Protein AF-A0A2A6CWA5-F1 (afdb_monomer_lite)

Radius of gyration: 18.12 Å; chains: 1; bounding box: 46×35×60 Å

Structure (mmCIF, N/CA/C/O backbone):
data_AF-A0A2A6CWA5-F1
#
_entry.id   AF-A0A2A6CWA5-F1
#
loop_
_atom_site.group_PDB
_atom_site.id
_atom_site.type_symbol
_atom_site.label_atom_id
_atom_site.label_alt_id
_atom_site.label_comp_id
_atom_site.label_asym_id
_atom_site.label_entity_id
_atom_site.label_seq_id
_atom_site.pdbx_PDB_ins_code
_atom_site.Cartn_x
_atom_site.Cartn_y
_atom_site.Cartn_z
_atom_site.occupancy
_atom_site.B_iso_or_equiv
_atom_site.auth_seq_id
_atom_site.auth_comp_id
_atom_site.auth_asym_id
_atom_site.auth_atom_id
_atom_site.pdbx_PDB_model_num
ATOM 1 N N . MET A 1 1 ? -16.041 -3.572 37.837 1.00 52.16 1 MET A N 1
ATOM 2 C CA . MET A 1 1 ? -14.984 -4.214 37.028 1.00 52.16 1 MET A CA 1
ATOM 3 C C . MET A 1 1 ? -14.854 -3.420 35.741 1.00 52.16 1 MET A C 1
ATOM 5 O O . MET A 1 1 ? -15.851 -3.276 35.046 1.00 52.16 1 MET A O 1
ATOM 9 N N . THR A 1 2 ? -13.690 -2.835 35.468 1.00 69.12 2 THR A N 1
ATOM 10 C CA . THR A 1 2 ? -13.484 -1.974 34.292 1.00 69.12 2 THR A CA 1
ATOM 11 C C . THR A 1 2 ? -12.783 -2.790 33.214 1.00 69.12 2 THR A C 1
ATOM 13 O O . THR A 1 2 ? -11.677 -3.273 33.439 1.00 69.12 2 THR A O 1
ATOM 16 N N . ILE A 1 3 ? -13.431 -2.991 32.066 1.00 72.69 3 ILE A N 1
ATOM 17 C CA . ILE A 1 3 ? -12.835 -3.728 30.945 1.00 72.69 3 ILE A CA 1
ATOM 18 C C . ILE A 1 3 ? -11.937 -2.768 30.165 1.00 72.69 3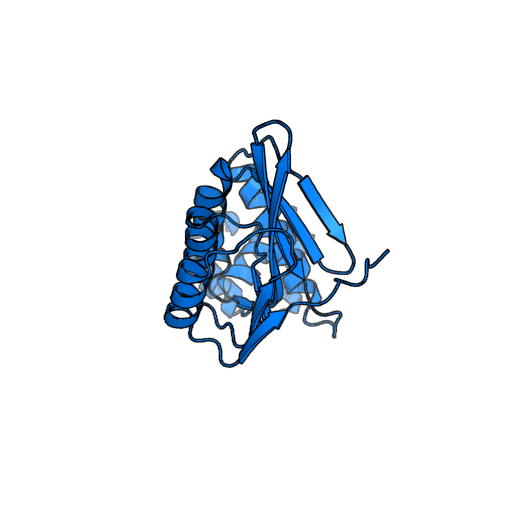 ILE A C 1
ATOM 20 O O . ILE A 1 3 ? -12.406 -1.754 29.648 1.00 72.69 3 ILE A O 1
ATOM 24 N N . ASN A 1 4 ? -10.646 -3.088 30.061 1.00 80.19 4 ASN A N 1
ATOM 25 C CA . ASN A 1 4 ? -9.731 -2.368 29.184 1.00 80.19 4 ASN A CA 1
ATOM 26 C C . ASN A 1 4 ? -9.829 -2.944 27.765 1.00 80.19 4 ASN A C 1
ATOM 28 O O . ASN A 1 4 ? -9.258 -3.990 27.466 1.00 80.19 4 ASN A O 1
ATOM 32 N N . ILE A 1 5 ? -10.552 -2.254 26.883 1.00 78.00 5 ILE A N 1
ATOM 33 C CA . ILE A 1 5 ? -10.759 -2.696 25.495 1.00 78.00 5 ILE A CA 1
ATOM 34 C C . ILE A 1 5 ? -9.418 -2.827 24.747 1.00 78.00 5 ILE A C 1
ATOM 36 O O . ILE A 1 5 ? -9.260 -3.724 23.926 1.00 78.00 5 ILE A O 1
ATOM 40 N N . ASN A 1 6 ? -8.414 -2.005 25.078 1.00 71.19 6 ASN A N 1
ATOM 41 C CA . ASN A 1 6 ? -7.114 -2.016 24.395 1.00 71.19 6 ASN A CA 1
ATOM 42 C C . ASN A 1 6 ? -6.295 -3.291 24.631 1.00 71.19 6 ASN A C 1
ATOM 44 O O . ASN A 1 6 ? -5.370 -3.558 23.871 1.00 71.19 6 ASN A O 1
ATOM 48 N N . SER A 1 7 ? -6.585 -4.047 25.693 1.00 80.56 7 SER A N 1
ATOM 49 C CA . SER A 1 7 ? -5.880 -5.296 26.003 1.00 80.56 7 SER A CA 1
ATOM 50 C C . SER A 1 7 ? -6.595 -6.535 25.464 1.00 80.56 7 SER A C 1
ATOM 52 O O . SER A 1 7 ? -6.169 -7.652 25.753 1.00 80.56 7 SER A O 1
ATOM 54 N N . LEU A 1 8 ? -7.703 -6.368 24.735 1.00 81.75 8 LEU A N 1
ATOM 55 C CA . LEU A 1 8 ? -8.433 -7.498 24.177 1.00 81.75 8 LEU A CA 1
ATOM 56 C C . LEU A 1 8 ? -7.686 -8.104 22.976 1.00 81.75 8 LEU A C 1
ATOM 58 O O . LEU A 1 8 ? -7.079 -7.371 22.193 1.00 81.75 8 LEU A O 1
ATOM 62 N N . PRO A 1 9 ? -7.762 -9.433 22.781 1.00 81.88 9 PRO A N 1
ATOM 63 C CA . PRO A 1 9 ? -7.243 -10.078 21.580 1.00 81.88 9 PRO A CA 1
ATOM 64 C C . PRO A 1 9 ? -7.881 -9.521 20.299 1.00 81.88 9 PRO A C 1
ATOM 66 O O . PRO A 1 9 ? -9.059 -9.159 20.288 1.00 81.88 9 PRO A O 1
ATOM 69 N N . LEU A 1 10 ? -7.134 -9.543 19.190 1.00 73.00 10 LEU A N 1
ATOM 70 C CA . LEU A 1 10 ? -7.605 -9.088 17.871 1.00 73.00 10 LEU A CA 1
ATOM 71 C C . LEU A 1 10 ? -8.921 -9.747 17.434 1.00 73.00 10 LEU A C 1
ATOM 73 O O . LEU A 1 10 ? -9.765 -9.083 16.841 1.00 73.00 10 LEU A O 1
ATOM 77 N N . SER A 1 11 ? -9.131 -11.026 17.755 1.00 76.88 11 SER A N 1
ATOM 78 C CA . SER A 1 11 ? -10.377 -11.743 17.454 1.00 76.88 11 SER A CA 1
ATOM 79 C C . SER A 1 11 ? -11.583 -11.176 18.211 1.00 76.88 11 SER A C 1
ATOM 81 O O . SER A 1 11 ? -12.650 -10.996 17.626 1.00 76.88 11 SER A O 1
ATOM 83 N N . ALA A 1 12 ? -11.411 -10.834 19.491 1.00 81.62 12 ALA A N 1
ATOM 84 C CA . ALA A 1 12 ? -12.447 -10.206 20.305 1.00 81.62 12 ALA A CA 1
ATOM 85 C C . ALA A 1 12 ? -12.733 -8.773 19.837 1.00 81.62 12 ALA A C 1
ATOM 87 O O . ALA A 1 12 ? -13.893 -8.379 19.739 1.00 81.62 12 ALA A O 1
ATOM 88 N N . LEU A 1 13 ? -11.690 -8.017 19.479 1.00 79.56 13 LEU A N 1
ATOM 89 C CA . LEU A 1 13 ? -11.836 -6.696 18.867 1.00 79.56 13 LEU A CA 1
ATOM 90 C C . LEU A 1 13 ? -12.600 -6.780 17.543 1.00 79.56 13 LEU A C 1
ATOM 92 O O . LEU A 1 13 ? -13.544 -6.023 17.344 1.00 79.56 13 LEU A O 1
ATOM 96 N N . GLY A 1 14 ? -12.258 -7.736 16.677 1.00 73.69 14 GLY A N 1
ATOM 97 C CA . GLY A 1 14 ? -12.968 -7.976 15.422 1.00 73.69 14 GLY A CA 1
ATOM 98 C C . GLY A 1 14 ? -14.446 -8.279 15.631 1.00 73.69 14 GLY A C 1
ATOM 99 O O . GLY A 1 14 ? -15.289 -7.702 14.946 1.00 73.69 14 GLY A O 1
ATOM 100 N N . PHE A 1 15 ? -14.769 -9.110 16.626 1.00 80.31 15 PHE A N 1
ATOM 101 C CA . PHE A 1 15 ? -16.151 -9.394 17.005 1.00 80.31 15 PHE A CA 1
ATOM 102 C C . PHE A 1 15 ? -16.874 -8.123 17.473 1.00 80.31 15 PHE A C 1
ATOM 104 O O . PHE A 1 15 ? -17.890 -7.752 16.894 1.00 80.31 15 PHE A O 1
ATOM 111 N N . ILE A 1 16 ? -16.319 -7.395 18.448 1.00 81.00 16 ILE A N 1
ATOM 112 C CA . ILE A 1 16 ? -16.916 -6.155 18.976 1.00 81.00 16 ILE A CA 1
ATOM 113 C C . ILE A 1 16 ? -17.150 -5.147 17.847 1.00 81.00 16 ILE A C 1
ATOM 115 O O . ILE A 1 16 ? -18.251 -4.615 17.701 1.00 81.00 16 ILE A O 1
ATOM 119 N N . HIS A 1 17 ? -16.141 -4.915 17.008 1.00 75.75 17 HIS A N 1
ATOM 120 C CA . HIS A 1 17 ? -16.233 -3.983 15.889 1.00 75.75 17 HIS A CA 1
ATOM 121 C C . HIS A 1 17 ? -17.247 -4.423 14.827 1.00 75.75 17 HIS A C 1
ATOM 123 O O . HIS A 1 17 ? -17.891 -3.560 14.234 1.00 75.75 17 HIS A O 1
ATOM 129 N N . GLY A 1 18 ? -17.424 -5.730 14.613 1.00 72.50 18 GLY A N 1
ATOM 130 C CA . GLY A 1 18 ? -18.433 -6.283 13.707 1.00 72.50 18 GLY A CA 1
ATOM 131 C C . GLY A 1 18 ? -19.875 -6.004 14.142 1.00 72.50 18 GLY A C 1
ATOM 132 O O . GLY A 1 18 ? -20.741 -5.843 13.286 1.00 72.50 18 GLY A O 1
ATOM 133 N N . PHE A 1 19 ? -20.122 -5.879 15.450 1.00 78.94 19 PHE A N 1
ATOM 134 C CA . PHE A 1 19 ? -21.443 -5.573 16.019 1.00 78.94 19 PHE A CA 1
ATOM 135 C C . PHE A 1 19 ? -21.620 -4.103 16.428 1.00 78.94 19 PHE A C 1
ATOM 137 O O . PHE A 1 19 ? -22.705 -3.708 16.851 1.00 78.94 19 PHE A O 1
ATOM 144 N N . THR A 1 20 ? -20.579 -3.274 16.310 1.00 77.31 20 THR A N 1
ATOM 145 C CA . THR A 1 20 ? -20.655 -1.858 16.685 1.00 77.31 20 THR A CA 1
ATOM 146 C C . THR A 1 20 ? -21.117 -1.013 15.501 1.00 77.31 20 THR A C 1
ATOM 148 O O . THR A 1 20 ? -20.494 -1.005 14.438 1.00 77.31 20 THR A O 1
ATOM 151 N N . GLU A 1 21 ? -22.182 -0.235 15.693 1.00 79.00 21 GLU A N 1
ATOM 152 C CA . GLU A 1 21 ? -22.664 0.703 14.678 1.00 79.00 21 GLU A CA 1
ATOM 153 C C . GLU A 1 21 ? -21.595 1.732 14.273 1.00 79.00 21 GLU A C 1
ATOM 155 O O . GLU A 1 21 ? -20.775 2.180 15.081 1.00 79.00 21 GLU A O 1
ATOM 160 N N . LYS A 1 22 ? -21.640 2.183 13.012 1.00 73.19 22 LYS A N 1
ATOM 161 C CA . LYS A 1 22 ? -20.690 3.177 12.477 1.00 73.19 22 LYS A CA 1
ATOM 162 C C . LYS A 1 22 ? -20.645 4.465 13.312 1.00 73.19 22 LYS A C 1
ATOM 164 O O . LYS A 1 22 ? -19.567 5.026 13.484 1.00 73.19 22 LYS A O 1
ATOM 169 N N . SER A 1 23 ? -21.785 4.910 13.837 1.00 79.50 23 SER A N 1
ATOM 170 C CA . SER A 1 23 ? -21.925 6.075 14.724 1.00 79.50 23 SER A CA 1
ATOM 171 C C . SER A 1 23 ? -21.125 5.912 16.025 1.00 79.50 23 SER A C 1
ATOM 173 O O . SER A 1 23 ? -20.353 6.793 16.400 1.00 79.50 23 SER A O 1
ATOM 175 N N . SER A 1 24 ? -21.243 4.758 16.679 1.00 80.88 24 SER A N 1
ATOM 176 C CA . SER A 1 24 ? -20.514 4.418 17.905 1.00 80.88 24 SER A CA 1
ATOM 177 C C . SER A 1 24 ? -19.007 4.298 17.668 1.00 80.88 24 SER A C 1
ATOM 179 O O . SER A 1 24 ? -18.209 4.744 18.492 1.00 80.88 24 SER A O 1
ATOM 181 N N . LEU A 1 25 ? -18.600 3.781 16.505 1.00 76.50 25 LEU A N 1
ATOM 182 C CA . LEU A 1 25 ? -17.191 3.735 16.109 1.00 76.50 25 LEU A CA 1
ATOM 183 C C . LEU A 1 25 ? -16.578 5.127 15.902 1.00 76.50 25 LEU A C 1
ATOM 185 O O . LEU A 1 25 ? -15.393 5.315 16.173 1.00 76.50 25 LEU A O 1
ATOM 189 N N . LEU A 1 26 ? -17.363 6.103 15.439 1.00 78.81 26 LEU A N 1
ATOM 190 C CA . LEU A 1 26 ? -16.910 7.493 15.355 1.00 78.81 26 LEU A CA 1
ATOM 191 C C . LEU A 1 26 ? -16.716 8.092 16.751 1.00 78.81 26 LEU A C 1
ATOM 193 O O . LEU A 1 26 ? -15.670 8.681 17.001 1.00 78.81 26 LEU A O 1
ATOM 197 N N . ARG A 1 27 ? -17.650 7.848 17.679 1.00 84.06 27 ARG A N 1
ATOM 198 C CA . ARG A 1 27 ? -17.532 8.303 19.075 1.00 84.06 27 ARG A CA 1
ATOM 199 C C . ARG A 1 27 ? -16.322 7.709 19.794 1.00 84.06 27 ARG A C 1
ATOM 201 O O . ARG A 1 27 ? -15.687 8.401 20.579 1.00 84.06 27 ARG A O 1
ATOM 208 N N . LEU A 1 28 ? -15.942 6.462 19.498 1.00 82.44 28 LEU A N 1
ATOM 209 C CA . LEU A 1 28 ? -14.721 5.861 20.058 1.00 82.44 28 LEU A CA 1
ATOM 210 C C . LEU A 1 28 ? -13.460 6.679 19.735 1.00 82.44 28 LEU A C 1
ATOM 212 O O . LEU A 1 28 ? -12.561 6.763 20.570 1.00 82.44 28 LEU A O 1
ATOM 216 N N . ARG A 1 29 ? -13.404 7.332 18.567 1.00 84.69 29 ARG A N 1
ATOM 217 C CA . ARG A 1 29 ? -12.268 8.187 18.184 1.00 84.69 29 ARG A CA 1
ATOM 218 C C . ARG A 1 29 ? -12.156 9.444 19.049 1.00 84.69 29 ARG A C 1
ATOM 220 O O . ARG A 1 29 ? -11.064 9.985 19.174 1.00 84.69 29 ARG A O 1
ATOM 227 N N . GLU A 1 30 ? -13.256 9.889 19.650 1.00 87.50 30 GLU A N 1
ATOM 228 C CA . GLU A 1 30 ? -13.328 11.107 20.468 1.00 87.50 30 GLU A CA 1
ATOM 229 C C . GLU A 1 30 ? -12.911 10.862 21.927 1.00 87.50 30 GLU A C 1
ATOM 231 O O . GLU A 1 30 ? -12.600 11.807 22.645 1.00 87.50 30 GLU A O 1
ATOM 236 N N . VAL A 1 31 ? -12.864 9.600 22.370 1.00 87.88 31 VAL A N 1
ATOM 237 C CA . VAL A 1 31 ? -12.566 9.246 23.768 1.00 87.88 31 VAL A CA 1
ATOM 238 C C . VAL A 1 31 ? -11.104 9.524 24.126 1.00 87.88 31 VAL A C 1
ATOM 240 O O . VAL A 1 31 ? -10.812 10.096 25.174 1.00 87.88 31 VAL A O 1
ATOM 243 N N . SER A 1 32 ? -10.162 9.076 23.293 1.00 87.88 32 SER A N 1
ATOM 244 C CA . SER A 1 32 ? -8.725 9.259 23.519 1.00 87.88 32 SER A CA 1
ATOM 245 C C . SER A 1 32 ? -7.910 8.943 22.262 1.00 87.88 32 SER A C 1
ATOM 247 O O . SER A 1 32 ? -8.386 8.274 21.346 1.00 87.88 32 SER A O 1
ATOM 249 N N . LYS A 1 33 ? -6.624 9.329 22.249 1.00 87.00 33 LYS A N 1
ATOM 250 C CA . LYS A 1 33 ? -5.690 8.965 21.164 1.00 87.00 33 LYS A CA 1
ATOM 251 C C . LYS A 1 33 ? -5.541 7.447 20.989 1.00 87.00 33 LYS A C 1
ATOM 253 O O . LYS A 1 33 ? -5.399 6.977 19.864 1.00 87.00 33 LYS A O 1
ATOM 258 N N . SER A 1 34 ? -5.555 6.674 22.079 1.00 86.25 34 SER A N 1
ATOM 259 C CA . SER A 1 34 ? -5.447 5.210 22.003 1.00 86.25 34 SER A CA 1
ATOM 260 C C . SER A 1 34 ? -6.710 4.579 21.424 1.00 86.25 34 SER A C 1
ATOM 262 O O . SER A 1 34 ? -6.601 3.703 20.571 1.00 86.25 34 SER A O 1
ATOM 264 N N . MET A 1 35 ? -7.890 5.076 21.803 1.00 86.12 35 MET A N 1
ATOM 265 C CA . MET A 1 35 ? -9.162 4.607 21.246 1.00 86.12 35 MET A CA 1
ATOM 266 C C . MET A 1 35 ? -9.343 5.019 19.788 1.00 86.12 35 MET A C 1
ATOM 268 O O . MET A 1 35 ? -9.854 4.234 18.994 1.00 86.12 35 MET A O 1
ATOM 272 N N . GLN A 1 36 ? -8.847 6.196 19.397 1.00 88.12 36 GLN A N 1
ATOM 273 C CA . GLN A 1 36 ? -8.760 6.576 17.991 1.00 88.12 36 GLN A CA 1
ATOM 274 C C . GLN A 1 36 ? -7.900 5.587 17.201 1.00 88.12 36 GLN A C 1
ATOM 276 O O . GLN A 1 36 ? -8.368 5.067 16.190 1.00 88.12 36 GLN A O 1
ATOM 281 N N . LYS A 1 37 ? -6.676 5.288 17.672 1.00 87.44 37 LYS A N 1
ATOM 282 C CA . LYS A 1 37 ? -5.805 4.290 17.031 1.00 87.44 37 LYS A CA 1
ATOM 283 C C . LYS A 1 37 ? -6.533 2.950 16.910 1.00 87.44 37 LYS A C 1
ATOM 285 O O . LYS A 1 37 ? -6.621 2.412 15.812 1.00 87.44 37 LYS A O 1
ATOM 290 N N . LEU A 1 38 ? -7.127 2.457 17.994 1.00 85.88 38 LEU A N 1
ATOM 2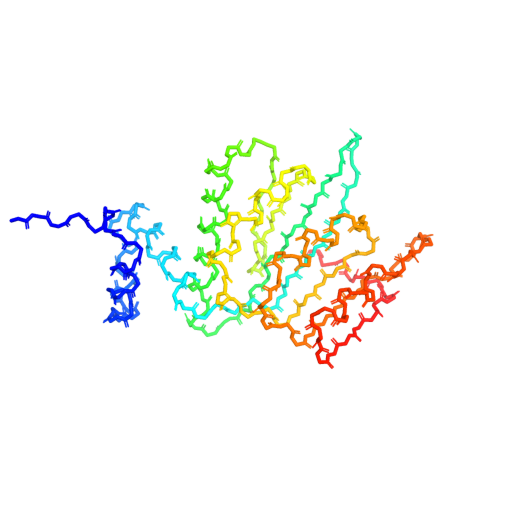91 C CA . LEU A 1 38 ? -7.886 1.206 17.996 1.00 85.88 38 LEU A CA 1
ATOM 292 C C . LEU A 1 38 ? -9.027 1.203 16.964 1.00 85.88 38 LEU A C 1
ATOM 294 O O . LEU A 1 38 ? -9.169 0.245 16.202 1.00 85.88 38 LEU A O 1
ATOM 298 N N . ALA A 1 39 ? -9.829 2.269 16.922 1.00 86.88 39 ALA A N 1
ATOM 299 C CA . ALA A 1 39 ? -10.965 2.391 16.014 1.00 86.88 39 ALA A CA 1
ATOM 300 C C . ALA A 1 39 ? -10.542 2.478 14.540 1.00 86.88 39 ALA A C 1
ATOM 302 O O . ALA A 1 39 ? -11.244 1.951 13.672 1.00 86.88 39 ALA A O 1
ATOM 303 N N . ASP A 1 40 ? -9.410 3.127 14.268 1.00 88.81 40 ASP A N 1
ATOM 304 C CA . ASP A 1 40 ? -8.830 3.281 12.936 1.00 88.81 40 ASP A CA 1
ATOM 305 C C . ASP A 1 40 ? -8.194 1.961 12.450 1.00 88.81 40 ASP A C 1
ATOM 307 O O . ASP A 1 40 ? -8.489 1.513 11.342 1.00 88.81 40 ASP A O 1
ATOM 311 N N . PHE A 1 41 ? -7.410 1.274 13.292 1.00 87.19 41 PHE A N 1
ATOM 312 C CA . PHE A 1 41 ? -6.854 -0.052 12.977 1.00 87.19 41 PHE A CA 1
ATOM 313 C C . PHE A 1 41 ? -7.951 -1.087 12.739 1.00 87.19 41 PHE A C 1
ATOM 315 O O . PHE A 1 41 ? -7.920 -1.818 11.753 1.00 87.19 41 PHE A O 1
ATOM 322 N N . SER A 1 42 ? -8.955 -1.121 13.614 1.00 85.06 42 SER A N 1
ATOM 323 C CA . SER A 1 42 ? -10.073 -2.056 13.481 1.00 85.06 42 SER A CA 1
ATOM 324 C C . SER A 1 42 ? -10.913 -1.771 12.237 1.00 85.06 42 SER A C 1
ATOM 326 O O . SER A 1 42 ? -11.447 -2.695 11.627 1.00 85.06 42 SER A O 1
ATOM 328 N N . HIS A 1 43 ? -11.017 -0.503 11.822 1.00 86.69 43 HIS A N 1
ATOM 329 C CA . HIS A 1 43 ? -11.640 -0.159 10.544 1.00 86.69 43 HIS A CA 1
ATOM 330 C C . HIS A 1 43 ? -10.878 -0.788 9.376 1.00 86.69 43 HIS A C 1
ATOM 332 O O . HIS A 1 43 ? -11.494 -1.503 8.596 1.00 86.69 43 HIS A O 1
ATOM 338 N N . GLN A 1 44 ? -9.556 -0.599 9.297 1.00 87.44 44 GLN A N 1
ATOM 339 C CA . GLN A 1 44 ? -8.744 -1.179 8.215 1.00 87.44 44 GLN A CA 1
ATOM 340 C C . GLN A 1 44 ? -8.749 -2.713 8.206 1.00 87.44 44 GLN A C 1
ATOM 342 O O . GLN A 1 44 ? -8.907 -3.322 7.152 1.00 87.44 44 GLN A O 1
ATOM 347 N N . LEU A 1 45 ? -8.642 -3.337 9.382 1.00 87.00 45 LEU A N 1
ATOM 348 C CA . LEU A 1 45 ? -8.595 -4.794 9.517 1.00 87.00 45 LEU A CA 1
ATOM 349 C C . LEU A 1 45 ? -9.915 -5.469 9.127 1.00 87.00 45 LEU A C 1
ATOM 351 O O . LEU A 1 45 ? -9.930 -6.522 8.486 1.00 87.00 45 LEU A O 1
ATOM 355 N N . PHE A 1 46 ? -11.043 -4.904 9.564 1.00 84.75 46 PHE A N 1
ATOM 356 C CA . PHE A 1 46 ? -12.315 -5.624 9.540 1.00 84.75 46 PHE A CA 1
ATOM 357 C C . PHE A 1 46 ? -13.301 -5.113 8.492 1.00 84.75 46 PHE A C 1
ATOM 359 O O . PHE A 1 46 ? -14.193 -5.881 8.116 1.00 84.75 46 PHE A O 1
ATOM 366 N N . GLN A 1 47 ? -13.138 -3.890 7.981 1.00 85.38 47 GLN A N 1
ATOM 367 C CA . GLN A 1 47 ? -14.011 -3.296 6.965 1.00 85.38 47 GLN A CA 1
ATOM 368 C C . GLN A 1 47 ? -13.341 -3.273 5.590 1.00 85.38 47 GLN A C 1
ATOM 370 O O . GLN A 1 47 ? -12.122 -3.257 5.471 1.00 85.38 47 GLN A O 1
ATOM 375 N N . ASN A 1 48 ? -14.158 -3.263 4.537 1.00 87.69 48 ASN A N 1
ATOM 376 C CA . ASN A 1 48 ? -13.650 -3.089 3.181 1.00 87.69 48 ASN A CA 1
ATOM 377 C C . ASN A 1 48 ? -13.278 -1.619 2.964 1.00 87.69 48 ASN A C 1
ATOM 379 O O . ASN A 1 48 ? -14.164 -0.763 2.940 1.00 87.69 48 ASN A O 1
ATOM 383 N N . THR A 1 49 ? -11.990 -1.353 2.775 1.00 88.94 49 THR A N 1
ATOM 384 C CA . THR A 1 49 ? -11.455 -0.025 2.443 1.00 88.94 49 THR A CA 1
ATOM 385 C C . THR A 1 49 ? -11.372 0.121 0.928 1.00 88.94 49 THR A C 1
ATOM 387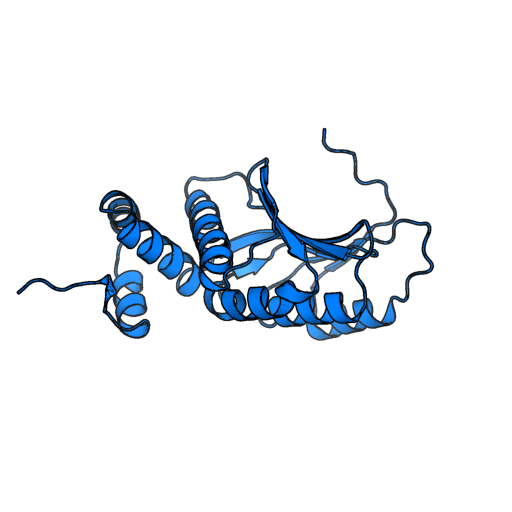 O O . THR A 1 49 ? -10.919 -0.800 0.245 1.00 88.94 49 THR A O 1
ATOM 390 N N . LEU A 1 50 ? -11.769 1.271 0.381 1.00 90.62 50 LEU A N 1
ATOM 391 C CA . LEU A 1 50 ? -11.614 1.553 -1.049 1.00 90.62 50 LEU A CA 1
ATOM 392 C C . LEU A 1 50 ? -10.512 2.586 -1.302 1.00 90.62 50 LEU A C 1
ATOM 394 O O . LEU A 1 50 ? -10.636 3.752 -0.931 1.00 90.62 50 LEU A O 1
ATOM 398 N N . VAL A 1 51 ? -9.469 2.167 -2.014 1.00 91.69 51 VAL A N 1
ATOM 399 C CA . VAL A 1 51 ? -8.393 3.035 -2.504 1.00 91.69 51 VAL A CA 1
ATOM 400 C C . VAL A 1 51 ? -8.582 3.229 -4.001 1.00 91.69 51 VAL A C 1
ATOM 402 O O . VAL A 1 51 ? -8.637 2.262 -4.759 1.00 91.69 51 VAL A O 1
ATOM 405 N N . SER A 1 52 ? -8.711 4.478 -4.442 1.00 92.69 52 SER A N 1
ATOM 406 C CA . SER A 1 52 ? -8.942 4.800 -5.855 1.00 92.69 52 SER A CA 1
ATOM 407 C C . SER A 1 52 ? -7.703 4.551 -6.695 1.00 92.69 52 SER A C 1
ATOM 409 O O . SER A 1 52 ? -7.793 3.965 -7.769 1.00 92.69 52 SER A O 1
ATOM 411 N N . ASN A 1 53 ? -6.551 5.006 -6.207 1.00 93.75 53 ASN A N 1
ATOM 412 C CA . ASN A 1 53 ? -5.275 4.775 -6.862 1.00 93.75 53 ASN A CA 1
ATOM 413 C C . ASN A 1 53 ? -4.217 4.435 -5.819 1.00 93.75 53 ASN A C 1
ATOM 415 O O . ASN A 1 53 ? -4.104 5.136 -4.811 1.00 93.75 53 ASN A O 1
ATOM 419 N N . LEU A 1 54 ? -3.457 3.379 -6.073 1.00 96.31 54 LEU A N 1
ATOM 420 C CA . LEU A 1 54 ? -2.228 3.078 -5.359 1.00 96.31 54 LEU A CA 1
ATOM 421 C C . LEU A 1 54 ? -1.073 3.254 -6.334 1.00 96.31 54 LEU A C 1
ATOM 423 O O . LEU A 1 54 ? -0.985 2.524 -7.314 1.00 96.31 54 LEU A O 1
ATOM 427 N N . GLU A 1 55 ? -0.206 4.226 -6.079 1.00 96.00 55 GLU A N 1
ATOM 428 C CA . GLU A 1 55 ? 0.910 4.555 -6.967 1.00 96.00 55 GLU A CA 1
ATOM 429 C C . GLU A 1 55 ? 2.236 4.215 -6.291 1.00 96.00 55 GLU A C 1
ATOM 431 O O . GLU A 1 55 ? 2.452 4.622 -5.151 1.00 96.00 55 GLU A O 1
ATOM 436 N N . PHE A 1 56 ? 3.130 3.533 -7.007 1.00 96.56 56 PHE A N 1
ATOM 437 C CA . PHE A 1 56 ? 4.512 3.292 -6.600 1.00 96.56 56 PHE A CA 1
ATOM 438 C C . PHE A 1 56 ? 5.474 3.967 -7.576 1.00 96.56 56 PHE A C 1
ATOM 440 O O . PHE A 1 56 ? 5.435 3.728 -8.784 1.00 96.56 56 PHE A O 1
ATOM 447 N N . ASN A 1 57 ? 6.350 4.811 -7.039 1.00 94.38 57 ASN A N 1
ATOM 448 C CA . ASN A 1 57 ? 7.372 5.540 -7.780 1.00 94.38 57 ASN A CA 1
ATOM 449 C C . ASN A 1 57 ? 8.718 5.410 -7.068 1.00 94.38 57 ASN A C 1
ATOM 451 O O . ASN A 1 57 ? 8.764 5.261 -5.849 1.00 94.38 57 ASN A O 1
ATOM 455 N N . ALA A 1 58 ? 9.809 5.518 -7.820 1.00 93.31 58 ALA A N 1
ATOM 456 C CA . ALA A 1 58 ? 11.153 5.575 -7.261 1.00 93.31 58 ALA A CA 1
ATOM 457 C C . ALA A 1 58 ? 11.852 6.865 -7.675 1.00 93.31 58 ALA A C 1
ATOM 459 O O . ALA A 1 58 ? 11.648 7.374 -8.778 1.00 93.31 58 ALA A O 1
ATOM 460 N N . ARG A 1 59 ? 12.707 7.362 -6.791 1.00 91.62 59 ARG A N 1
ATOM 461 C CA . ARG A 1 59 ? 13.606 8.476 -7.050 1.00 91.62 59 ARG A CA 1
ATOM 462 C C . ARG A 1 59 ? 14.961 8.160 -6.442 1.00 91.62 59 ARG A C 1
ATOM 464 O O . ARG A 1 59 ? 15.052 7.862 -5.255 1.00 91.62 59 ARG A O 1
ATOM 471 N N . ASP A 1 60 ? 16.004 8.255 -7.252 1.00 87.94 60 ASP A N 1
ATOM 472 C CA . ASP A 1 60 ? 17.375 8.141 -6.772 1.00 87.94 60 ASP A CA 1
ATOM 473 C C . ASP A 1 60 ? 17.900 9.530 -6.373 1.00 87.94 60 ASP A C 1
ATOM 475 O O . ASP A 1 60 ? 17.787 10.491 -7.137 1.00 87.94 60 ASP A O 1
ATOM 479 N N . GLU A 1 61 ? 18.458 9.644 -5.168 1.00 87.44 61 GLU A N 1
ATOM 480 C CA . GLU A 1 61 ? 19.105 10.851 -4.637 1.00 87.44 61 GLU A CA 1
ATOM 481 C C . GLU A 1 61 ? 20.381 10.454 -3.891 1.00 87.44 61 GLU A C 1
ATOM 483 O O . GLU A 1 61 ? 20.316 9.617 -2.998 1.00 87.44 61 GLU A O 1
ATOM 488 N N . GLU A 1 62 ? 21.530 11.051 -4.233 1.00 77.38 62 GLU A N 1
ATOM 489 C CA . GLU A 1 62 ? 22.784 10.971 -3.455 1.00 77.38 62 GLU A CA 1
ATOM 490 C C . GLU A 1 62 ? 23.099 9.565 -2.885 1.00 77.38 62 GLU A C 1
ATOM 492 O O . GLU A 1 62 ? 23.364 9.390 -1.696 1.00 77.38 62 GLU A O 1
ATOM 497 N N . ASN A 1 63 ? 23.069 8.543 -3.752 1.00 80.12 63 ASN A N 1
ATOM 498 C CA . ASN A 1 63 ? 23.313 7.119 -3.442 1.00 80.12 63 ASN A CA 1
ATOM 499 C C . ASN A 1 63 ? 22.202 6.378 -2.675 1.00 80.12 63 ASN A C 1
ATOM 501 O O . ASN A 1 63 ? 22.401 5.242 -2.245 1.00 80.12 63 ASN A O 1
ATOM 505 N N . LYS A 1 64 ? 21.023 6.976 -2.520 1.00 87.12 64 LYS A N 1
ATOM 506 C CA . LYS A 1 64 ? 19.838 6.352 -1.923 1.00 87.12 64 LYS A CA 1
ATOM 507 C C . LYS A 1 64 ? 18.737 6.219 -2.972 1.00 87.12 64 LYS A C 1
ATOM 509 O O . LYS A 1 64 ? 18.427 7.172 -3.680 1.00 87.12 64 LYS A O 1
ATOM 514 N N . THR A 1 65 ? 18.105 5.049 -3.025 1.00 91.19 65 THR A N 1
ATOM 515 C CA . THR A 1 65 ? 16.847 4.862 -3.759 1.00 91.19 65 THR A CA 1
ATOM 516 C C . THR A 1 65 ? 15.685 5.070 -2.793 1.00 91.19 65 THR A C 1
ATOM 518 O O . THR A 1 65 ? 15.497 4.277 -1.861 1.00 91.19 65 THR A O 1
ATOM 521 N N . TRP A 1 66 ? 14.908 6.122 -3.027 1.00 93.75 66 TRP A N 1
ATOM 522 C CA . TRP A 1 66 ? 13.680 6.438 -2.309 1.00 93.75 66 TRP A CA 1
ATOM 523 C C . TRP A 1 66 ? 12.475 5.916 -3.072 1.00 93.75 66 TRP A C 1
ATOM 525 O O . TRP A 1 66 ? 12.353 6.137 -4.274 1.00 93.75 66 TRP A O 1
ATOM 535 N N . ILE A 1 67 ? 11.571 5.252 -2.365 1.00 94.81 67 ILE A N 1
ATOM 536 C CA . ILE A 1 67 ? 10.321 4.738 -2.901 1.00 94.81 67 ILE A CA 1
ATOM 537 C C . ILE A 1 67 ? 9.183 5.568 -2.330 1.00 94.81 67 ILE A C 1
ATOM 539 O O . ILE A 1 67 ? 8.967 5.607 -1.118 1.00 94.81 67 ILE A O 1
ATOM 543 N N . THR A 1 68 ? 8.458 6.236 -3.218 1.00 93.88 68 THR A N 1
ATOM 544 C CA . THR A 1 68 ? 7.220 6.932 -2.894 1.00 93.88 68 THR A CA 1
ATOM 545 C C . THR A 1 68 ? 6.060 6.001 -3.191 1.00 93.88 68 THR A C 1
ATOM 547 O O . THR A 1 68 ? 5.845 5.625 -4.344 1.00 93.88 68 THR A O 1
ATOM 550 N N . PHE A 1 69 ? 5.280 5.675 -2.166 1.00 92.69 69 PHE A N 1
ATOM 551 C CA . PHE A 1 69 ? 3.987 5.036 -2.336 1.00 92.69 69 PHE A CA 1
ATOM 552 C C . PHE A 1 69 ? 2.872 6.011 -1.954 1.00 92.69 69 PHE A C 1
ATOM 554 O O . PHE A 1 69 ? 2.946 6.720 -0.946 1.00 92.69 69 PHE A O 1
ATOM 561 N N . ARG A 1 70 ? 1.833 6.079 -2.782 1.00 93.12 70 ARG A N 1
ATOM 562 C CA . ARG A 1 70 ? 0.743 7.043 -2.629 1.00 93.12 70 ARG A CA 1
ATOM 563 C C . ARG A 1 70 ? -0.603 6.348 -2.671 1.00 93.12 70 ARG A C 1
ATOM 565 O O . ARG A 1 70 ? -0.957 5.727 -3.666 1.00 93.12 70 ARG A O 1
ATOM 572 N N . TYR A 1 71 ? -1.367 6.522 -1.599 1.00 90.50 71 TYR A N 1
ATOM 573 C CA . TYR A 1 71 ? -2.763 6.113 -1.504 1.00 90.50 71 TYR A CA 1
ATOM 574 C C . TYR A 1 71 ? -3.646 7.304 -1.847 1.00 90.50 71 TYR A C 1
ATOM 576 O O . TYR A 1 71 ? -3.724 8.245 -1.061 1.00 90.50 71 TYR A O 1
ATOM 584 N N . LEU A 1 72 ? -4.327 7.271 -2.987 1.00 88.12 72 LEU A N 1
ATOM 585 C CA . LEU A 1 72 ? -5.341 8.254 -3.357 1.00 88.12 72 LEU A CA 1
ATOM 586 C C . LEU A 1 72 ? -6.737 7.720 -3.034 1.00 88.12 72 LEU A C 1
ATOM 588 O O . LEU A 1 72 ? -7.141 6.665 -3.525 1.00 88.12 72 LEU A O 1
ATOM 592 N N . PHE A 1 73 ? -7.503 8.493 -2.272 1.00 85.06 73 PHE A N 1
ATOM 593 C CA . PHE A 1 73 ? -8.893 8.195 -1.936 1.00 85.06 73 PHE A CA 1
ATOM 594 C C . PHE A 1 73 ? -9.835 9.049 -2.788 1.00 85.06 73 PHE A C 1
ATOM 596 O O . PHE A 1 73 ? -9.518 10.180 -3.164 1.00 85.06 73 PHE A O 1
ATOM 603 N N . ARG A 1 74 ? -11.011 8.515 -3.127 1.00 77.69 74 ARG A N 1
ATOM 604 C CA . ARG A 1 74 ? -12.023 9.258 -3.892 1.00 77.69 74 ARG A CA 1
ATOM 605 C C . ARG A 1 74 ? -12.663 10.335 -3.004 1.00 77.69 74 ARG A C 1
ATOM 607 O O . ARG A 1 74 ? -13.060 10.038 -1.883 1.00 77.69 74 ARG A O 1
ATOM 614 N N . ASN A 1 75 ? -12.809 11.556 -3.524 1.00 58.50 75 ASN A N 1
ATOM 615 C CA . ASN A 1 75 ? -13.557 12.652 -2.881 1.00 58.50 75 ASN A CA 1
ATOM 616 C C . ASN A 1 75 ? -15.086 12.375 -2.960 1.00 58.50 75 ASN A C 1
ATOM 618 O O . ASN A 1 75 ? -15.524 11.821 -3.971 1.00 58.50 75 ASN A O 1
ATOM 622 N N . PRO A 1 76 ? -15.914 12.692 -1.943 1.00 50.66 76 PRO A N 1
ATOM 623 C CA . PRO A 1 76 ? -16.692 11.621 -1.325 1.00 50.66 76 PRO A CA 1
ATOM 624 C C . PRO A 1 76 ? -18.182 11.952 -1.088 1.00 50.66 76 PRO A C 1
ATOM 626 O O . PRO A 1 76 ? -18.581 13.095 -0.884 1.00 50.66 76 PRO A O 1
ATOM 629 N N . SER A 1 77 ? -18.998 10.905 -0.971 1.00 50.12 77 SER A N 1
ATOM 630 C CA . SER A 1 77 ? -20.082 10.876 0.016 1.00 50.12 77 SER A CA 1
ATOM 631 C C . SER A 1 77 ? -19.487 10.558 1.397 1.00 50.12 77 SER A C 1
ATOM 633 O O . SER A 1 77 ? -18.461 9.884 1.487 1.00 50.12 77 SER A O 1
ATOM 635 N N . THR A 1 78 ? -20.130 10.992 2.484 1.00 55.56 78 THR A N 1
ATOM 636 C CA . THR A 1 78 ? -19.713 10.856 3.905 1.00 55.56 78 THR A CA 1
ATOM 637 C C . THR A 1 78 ? -19.124 9.498 4.337 1.00 55.56 78 THR A C 1
ATOM 639 O O . THR A 1 78 ? -18.396 9.433 5.326 1.00 55.56 78 THR A O 1
ATOM 642 N N . SER A 1 79 ? -19.376 8.419 3.597 1.00 57.66 79 SER A N 1
ATOM 643 C CA . SER A 1 79 ? -18.865 7.066 3.822 1.00 57.66 79 SER A CA 1
ATOM 644 C C . SER A 1 79 ? -17.344 6.882 3.677 1.00 57.66 79 SER A C 1
ATOM 646 O O . SER A 1 79 ? -16.812 6.002 4.346 1.00 57.66 79 SER A O 1
ATOM 648 N N . TYR A 1 80 ? -16.637 7.679 2.863 1.00 68.44 80 TYR A N 1
ATOM 649 C CA . TYR A 1 80 ? -15.224 7.403 2.511 1.00 68.44 80 TYR A CA 1
ATOM 650 C C . TYR A 1 80 ? -14.175 8.209 3.295 1.00 68.44 80 TYR A C 1
ATOM 652 O O . TYR A 1 80 ? -12.988 7.891 3.245 1.00 68.44 80 TYR A O 1
ATOM 660 N N . TYR A 1 81 ? -14.579 9.207 4.089 1.00 77.81 81 TYR A N 1
ATOM 661 C CA . TYR A 1 81 ? -13.641 9.941 4.956 1.00 77.81 81 TYR A CA 1
ATOM 662 C C . TYR A 1 81 ? -12.972 9.037 5.992 1.00 77.81 81 TYR A C 1
ATOM 664 O O . TYR A 1 81 ? -11.830 9.267 6.388 1.00 77.81 81 TYR A O 1
ATOM 672 N N . ARG A 1 82 ? -13.681 7.999 6.443 1.00 81.94 82 ARG A N 1
ATOM 673 C CA . ARG A 1 82 ? -13.157 7.082 7.449 1.00 81.94 82 ARG A CA 1
ATOM 674 C C . ARG A 1 82 ? -12.001 6.246 6.912 1.00 81.94 82 ARG A C 1
ATOM 676 O O . ARG A 1 82 ? -11.011 6.116 7.619 1.00 81.94 82 ARG A O 1
ATOM 683 N N . ASP A 1 83 ? -12.098 5.765 5.676 1.00 86.44 83 ASP A N 1
ATOM 684 C CA . ASP A 1 83 ? -11.027 5.033 4.990 1.00 86.44 83 ASP A CA 1
ATOM 685 C C . ASP A 1 83 ? -9.746 5.869 4.965 1.00 86.44 83 ASP A C 1
ATOM 687 O O . ASP A 1 83 ? -8.696 5.414 5.418 1.00 86.44 83 ASP A O 1
ATOM 691 N N . TYR A 1 84 ? -9.872 7.135 4.554 1.00 88.62 84 TYR A N 1
ATOM 692 C CA . TYR A 1 84 ? -8.771 8.093 4.532 1.00 88.62 84 TYR A CA 1
ATOM 693 C C . TYR A 1 84 ? -8.116 8.247 5.912 1.00 88.62 84 TYR A C 1
ATOM 695 O O . TYR A 1 84 ? -6.911 8.033 6.050 1.00 88.62 84 TYR A O 1
ATOM 703 N N . PHE A 1 85 ? -8.875 8.586 6.958 1.00 87.94 85 PHE A N 1
ATOM 704 C CA . PHE A 1 85 ? -8.288 8.779 8.290 1.00 87.94 85 PHE A CA 1
ATOM 705 C C . PHE A 1 85 ? -7.725 7.486 8.883 1.00 87.94 85 PHE A C 1
ATOM 707 O O . PHE A 1 85 ? -6.659 7.512 9.494 1.00 87.94 85 PHE A O 1
ATOM 714 N N . ALA A 1 86 ? -8.399 6.358 8.672 1.00 89.12 86 ALA A N 1
ATOM 715 C CA . ALA A 1 86 ? -7.943 5.076 9.174 1.00 89.12 86 ALA A CA 1
ATOM 716 C C . ALA A 1 86 ? -6.618 4.662 8.519 1.00 89.12 86 ALA A C 1
ATOM 718 O O . ALA A 1 86 ? -5.682 4.275 9.220 1.00 89.12 86 ALA A O 1
ATOM 719 N N . SER A 1 87 ? -6.491 4.828 7.195 1.00 91.38 87 SER A N 1
ATOM 720 C CA . SER A 1 87 ? -5.224 4.602 6.494 1.00 91.38 87 SER A CA 1
ATOM 721 C C . SER A 1 87 ? -4.130 5.537 6.999 1.00 91.38 87 SER A C 1
ATOM 723 O O . SER A 1 87 ? -3.036 5.065 7.288 1.00 91.38 87 SER A O 1
ATOM 725 N N . LYS A 1 88 ? -4.420 6.832 7.196 1.00 92.69 88 LYS A N 1
ATOM 726 C CA . LYS A 1 88 ? -3.461 7.798 7.768 1.00 92.69 88 LYS A CA 1
ATOM 727 C C . LYS A 1 88 ? -2.873 7.294 9.082 1.00 92.69 88 LYS A C 1
ATOM 729 O O . LYS A 1 88 ? -1.657 7.286 9.261 1.00 92.69 88 LYS A O 1
ATOM 734 N N . THR A 1 89 ? -3.749 6.895 10.002 1.00 92.00 89 THR A N 1
ATOM 735 C CA . THR A 1 89 ? -3.358 6.421 11.329 1.00 92.00 89 THR A CA 1
ATOM 736 C C . THR A 1 89 ? -2.521 5.150 11.228 1.00 92.00 89 THR A C 1
ATOM 738 O O . THR A 1 89 ? -1.474 5.078 11.867 1.00 92.00 89 THR A O 1
ATOM 741 N N . CYS A 1 90 ? -2.916 4.191 10.383 1.00 92.88 90 CYS A N 1
ATOM 742 C CA . CYS A 1 90 ? -2.166 2.949 10.183 1.00 92.88 90 CYS A CA 1
ATOM 743 C C . CYS A 1 90 ? -0.768 3.205 9.604 1.00 92.88 90 CYS A C 1
ATOM 745 O O . CYS A 1 90 ? 0.206 2.680 10.133 1.00 92.88 90 CYS A O 1
ATOM 747 N N . LEU A 1 91 ? -0.654 4.064 8.584 1.00 94.75 91 LEU A N 1
ATOM 748 C CA . LEU A 1 91 ? 0.630 4.432 7.978 1.00 94.75 91 LEU A CA 1
ATOM 749 C C . LEU A 1 91 ? 1.566 5.094 8.998 1.00 94.75 91 LEU A C 1
ATOM 751 O O . LEU A 1 91 ? 2.715 4.686 9.134 1.00 94.75 91 LEU A O 1
ATOM 755 N N . LYS A 1 92 ? 1.071 6.073 9.767 1.00 94.50 92 LYS A N 1
ATOM 756 C CA . LYS A 1 92 ? 1.878 6.734 10.806 1.00 94.50 92 LYS A CA 1
ATOM 757 C C . LYS A 1 92 ? 2.292 5.772 11.915 1.00 94.50 92 LYS A C 1
ATOM 759 O O . LYS A 1 92 ? 3.429 5.811 12.364 1.00 94.50 92 LYS A O 1
ATOM 764 N N . CYS A 1 93 ? 1.391 4.891 12.341 1.00 92.12 93 CYS A N 1
ATOM 765 C CA . CYS A 1 93 ? 1.720 3.888 13.347 1.00 92.12 93 CYS A CA 1
ATOM 766 C C . CYS A 1 93 ? 2.729 2.855 12.841 1.00 92.12 93 CYS A C 1
ATOM 768 O O . CYS A 1 93 ? 3.555 2.430 13.637 1.00 92.12 93 CYS A O 1
ATOM 770 N N . ALA A 1 94 ? 2.705 2.481 11.558 1.00 94.56 94 ALA A N 1
ATOM 771 C CA . ALA A 1 94 ? 3.729 1.619 10.970 1.00 94.56 94 ALA A CA 1
ATOM 772 C C . ALA A 1 94 ? 5.114 2.286 11.033 1.00 94.56 94 ALA A C 1
ATOM 774 O O . ALA A 1 94 ? 6.050 1.688 11.551 1.00 94.56 94 ALA A O 1
ATOM 775 N N . ILE A 1 95 ? 5.214 3.559 10.631 1.00 95.81 95 ILE A N 1
ATOM 776 C CA . ILE A 1 95 ? 6.452 4.354 10.735 1.00 95.81 95 ILE A CA 1
ATOM 777 C C . ILE A 1 95 ? 6.952 4.409 12.190 1.00 95.81 95 ILE A C 1
ATOM 779 O O . ILE A 1 95 ? 8.118 4.127 12.454 1.00 95.81 95 ILE A O 1
ATOM 783 N N . GLU A 1 96 ? 6.063 4.729 13.140 1.00 94.69 96 GLU A N 1
ATOM 784 C CA . GLU A 1 96 ? 6.387 4.785 14.575 1.00 94.69 96 GLU A CA 1
ATOM 785 C C . GLU A 1 96 ? 6.842 3.422 15.123 1.00 94.69 96 GLU A C 1
ATOM 787 O O . GLU A 1 96 ? 7.780 3.353 15.912 1.00 94.69 96 GLU A O 1
ATOM 792 N N . LYS A 1 97 ? 6.165 2.331 14.742 1.00 94.06 97 LYS A N 1
ATOM 793 C CA . LYS A 1 97 ? 6.415 0.984 15.276 1.00 94.06 97 LYS A CA 1
ATOM 794 C C . LYS A 1 97 ? 7.697 0.361 14.753 1.00 94.06 97 LYS A C 1
ATOM 796 O O . LYS A 1 97 ? 8.369 -0.314 15.524 1.00 94.06 97 LYS A O 1
ATOM 801 N N . LEU A 1 98 ? 8.007 0.601 13.485 1.00 96.12 98 LEU A N 1
ATOM 802 C CA . LEU A 1 98 ? 9.222 0.122 12.831 1.00 96.12 98 LEU A CA 1
ATOM 803 C C . LEU A 1 98 ? 10.414 1.060 13.060 1.00 96.12 98 LEU A C 1
ATOM 805 O O . LEU A 1 98 ? 11.515 0.783 12.609 1.00 96.12 98 LEU A O 1
ATOM 809 N N . ASN A 1 99 ? 10.208 2.165 13.788 1.00 96.31 99 ASN A N 1
ATOM 810 C CA . ASN A 1 99 ? 11.241 3.149 14.098 1.00 96.31 99 ASN A CA 1
ATOM 811 C C . ASN A 1 99 ? 11.938 3.706 12.840 1.00 96.31 99 ASN A C 1
ATOM 813 O O . ASN A 1 99 ? 13.149 3.926 12.829 1.00 96.31 99 ASN A O 1
ATOM 817 N N . ILE A 1 100 ? 11.166 3.954 11.776 1.00 95.06 100 ILE A N 1
ATOM 818 C CA . ILE A 1 100 ? 11.709 4.504 10.532 1.00 95.06 100 ILE A CA 1
ATOM 819 C C . ILE A 1 100 ? 12.036 5.982 10.755 1.00 95.06 100 ILE A C 1
ATOM 821 O O . ILE A 1 100 ? 11.147 6.817 10.933 1.00 95.06 100 ILE A O 1
ATOM 825 N N . THR A 1 101 ? 13.326 6.311 10.749 1.00 92.88 101 THR A N 1
ATOM 826 C CA . THR A 1 101 ? 13.831 7.654 11.084 1.00 92.88 101 THR A CA 1
ATOM 827 C C . THR A 1 101 ? 13.916 8.588 9.881 1.00 92.88 101 THR A C 1
ATOM 829 O O . THR A 1 101 ? 13.754 9.798 10.019 1.00 92.88 101 THR A O 1
ATOM 832 N N . GLU A 1 102 ? 14.142 8.034 8.692 1.00 93.06 102 GLU A N 1
ATOM 833 C CA . GLU A 1 102 ? 14.281 8.775 7.441 1.00 93.06 102 GLU A CA 1
ATOM 834 C C . GLU A 1 102 ? 13.071 8.504 6.539 1.00 93.06 102 GLU A C 1
ATOM 836 O O . GLU A 1 102 ? 13.042 7.534 5.781 1.00 93.06 102 GLU A O 1
ATOM 841 N N . TYR A 1 103 ? 12.063 9.376 6.623 1.00 94.44 103 TYR A N 1
ATOM 842 C CA . TYR A 1 103 ? 10.861 9.314 5.794 1.00 94.44 103 TYR A CA 1
ATOM 843 C C . TYR A 1 103 ? 10.309 10.704 5.477 1.00 94.44 103 TYR A C 1
ATOM 845 O O . TYR A 1 103 ? 10.595 11.688 6.161 1.00 94.44 103 TYR A O 1
ATOM 853 N N . ARG A 1 104 ? 9.437 10.764 4.470 1.00 94.38 104 ARG A N 1
ATOM 854 C CA . ARG A 1 104 ? 8.555 11.907 4.222 1.00 94.38 104 ARG A CA 1
ATOM 855 C C . ARG A 1 104 ? 7.106 11.439 4.221 1.00 94.38 104 ARG A C 1
ATOM 857 O O . ARG A 1 104 ? 6.790 10.434 3.589 1.00 94.38 104 ARG A O 1
ATOM 864 N N . PHE A 1 105 ? 6.239 12.161 4.925 1.00 94.19 105 PHE A N 1
ATOM 865 C CA . PHE A 1 105 ? 4.797 11.924 4.935 1.00 94.19 105 PHE A CA 1
ATOM 866 C C . PHE A 1 105 ? 4.079 13.216 4.548 1.00 94.19 105 PHE A C 1
ATOM 868 O O . PHE A 1 105 ? 4.145 14.195 5.292 1.00 94.19 105 PHE A O 1
ATOM 875 N N . ASP A 1 106 ? 3.376 13.210 3.418 1.00 93.00 106 ASP A N 1
ATOM 876 C CA . ASP A 1 106 ? 2.590 14.348 2.942 1.00 93.00 106 ASP A CA 1
ATOM 877 C C . ASP A 1 106 ? 1.118 13.975 2.759 1.00 93.00 106 ASP A C 1
ATOM 879 O O . ASP A 1 106 ? 0.754 12.828 2.482 1.00 93.00 106 ASP A O 1
ATOM 883 N N . GLU A 1 107 ? 0.265 14.990 2.860 1.00 90.31 107 GLU A N 1
ATOM 884 C CA . GLU A 1 107 ? -1.167 14.889 2.607 1.00 90.31 107 GLU A CA 1
ATOM 885 C C . GLU A 1 107 ? -1.534 15.881 1.501 1.00 90.31 107 GLU A C 1
ATOM 887 O O . GLU A 1 107 ? -1.347 17.086 1.654 1.00 90.31 107 GLU A O 1
ATOM 892 N N . PHE A 1 108 ? -2.058 15.390 0.375 1.00 82.44 108 PHE A N 1
ATOM 893 C CA . PHE A 1 108 ? -2.437 16.255 -0.748 1.00 82.44 108 PHE A CA 1
ATOM 894 C C . PHE A 1 108 ? -3.697 15.756 -1.445 1.00 82.44 108 PHE A C 1
ATOM 896 O O . PHE A 1 108 ? -3.749 14.597 -1.847 1.00 82.44 108 PHE A O 1
ATOM 903 N N . ARG A 1 109 ? -4.710 16.619 -1.617 1.00 79.00 109 ARG A N 1
ATOM 904 C CA . ARG A 1 109 ? -5.960 16.332 -2.360 1.00 79.00 109 ARG A CA 1
ATOM 905 C C . ARG A 1 109 ? -6.546 14.929 -2.078 1.00 79.00 109 ARG A C 1
ATOM 907 O O . ARG A 1 109 ? -6.843 14.182 -3.004 1.00 79.00 109 ARG A O 1
ATOM 914 N N . ASN A 1 110 ? -6.708 14.573 -0.798 1.00 84.19 110 ASN A N 1
ATOM 915 C CA . ASN A 1 110 ? -7.183 13.254 -0.331 1.00 84.19 110 ASN A CA 1
ATOM 916 C C . ASN A 1 110 ? -6.254 12.080 -0.652 1.00 84.19 110 ASN A C 1
ATOM 918 O O . ASN A 1 110 ? -6.705 10.946 -0.809 1.00 84.19 110 ASN A O 1
ATOM 922 N N . SER A 1 111 ? -4.957 12.339 -0.748 1.00 87.75 111 SER A N 1
ATOM 923 C CA . SER A 1 111 ? -3.948 11.295 -0.802 1.00 87.75 111 SER A CA 1
ATOM 924 C C . SER A 1 111 ? -3.040 11.326 0.412 1.00 87.75 111 SER A C 1
ATOM 926 O O . SER A 1 111 ? -2.757 12.400 0.947 1.00 87.75 111 SER A O 1
ATOM 928 N N . HIS A 1 112 ? -2.608 10.135 0.818 1.00 93.06 112 HIS A N 1
ATOM 929 C CA . HIS A 1 112 ? -1.471 9.939 1.709 1.00 93.06 112 HIS A CA 1
ATOM 930 C C . HIS A 1 112 ? -0.281 9.570 0.854 1.00 93.06 112 HIS A C 1
ATOM 932 O O . HIS A 1 112 ? -0.343 8.597 0.101 1.00 93.06 112 HIS A O 1
ATOM 938 N N . ILE A 1 113 ? 0.778 10.355 0.962 1.00 94.88 113 ILE A N 1
ATOM 939 C CA . ILE A 1 113 ? 2.027 10.133 0.251 1.00 94.88 113 ILE A CA 1
ATOM 940 C C . ILE A 1 113 ? 3.065 9.807 1.304 1.00 94.88 113 ILE A C 1
ATOM 942 O O . ILE A 1 113 ? 3.283 10.587 2.229 1.00 94.88 113 ILE A O 1
ATOM 946 N N . VAL A 1 114 ? 3.702 8.656 1.163 1.00 96.06 114 VAL A N 1
ATOM 947 C CA . VAL A 1 114 ? 4.787 8.253 2.044 1.00 96.06 114 VAL A CA 1
ATOM 948 C C . VAL A 1 114 ? 5.984 7.922 1.178 1.00 96.06 114 VAL A C 1
ATOM 950 O O . VAL A 1 114 ? 5.876 7.190 0.196 1.00 96.06 114 VAL A O 1
ATOM 953 N N . THR A 1 115 ? 7.125 8.494 1.531 1.00 96.25 115 THR A N 1
ATOM 954 C CA . THR A 1 115 ? 8.394 8.233 0.861 1.00 96.25 115 THR A CA 1
ATOM 955 C C . THR A 1 115 ? 9.368 7.657 1.871 1.00 96.25 115 THR A C 1
ATOM 957 O O . THR A 1 115 ? 9.615 8.278 2.905 1.00 96.25 115 THR A O 1
ATOM 960 N N . LEU A 1 116 ? 9.885 6.469 1.572 1.00 95.81 116 LEU A N 1
ATOM 961 C CA . LEU A 1 116 ? 10.797 5.695 2.415 1.00 95.81 116 LEU A CA 1
ATOM 962 C C . LEU A 1 116 ? 12.023 5.291 1.601 1.00 95.81 116 LEU A C 1
ATOM 964 O O . LEU A 1 116 ? 11.980 5.275 0.370 1.00 95.81 116 LEU A O 1
ATOM 968 N N . LYS A 1 117 ? 13.115 4.919 2.264 1.00 94.75 117 LYS A N 1
ATOM 969 C CA . LYS A 1 117 ? 14.212 4.230 1.576 1.00 94.75 117 LYS A CA 1
ATOM 970 C C . LYS A 1 117 ? 13.747 2.849 1.125 1.00 94.75 117 LYS A C 1
ATOM 972 O O . LYS A 1 117 ? 12.996 2.184 1.831 1.00 94.75 117 LYS A O 1
ATOM 977 N N . SER A 1 118 ? 14.256 2.390 -0.015 1.00 93.06 118 SER A N 1
ATOM 978 C CA . SER A 1 118 ? 13.985 1.033 -0.517 1.00 93.06 118 SER A CA 1
ATOM 979 C C . SER A 1 118 ? 14.311 -0.078 0.491 1.00 93.06 118 SER A C 1
ATOM 981 O O . SER A 1 118 ? 13.622 -1.089 0.495 1.00 93.06 118 SER A O 1
ATOM 983 N N . THR A 1 119 ? 15.298 0.124 1.371 1.00 93.75 119 THR A N 1
ATOM 984 C CA . THR A 1 119 ? 15.695 -0.837 2.416 1.00 93.75 119 THR A CA 1
ATOM 985 C C . THR A 1 119 ? 14.660 -1.016 3.525 1.00 93.75 119 THR A C 1
ATOM 987 O O . THR A 1 119 ? 14.628 -2.067 4.142 1.00 93.75 119 THR A O 1
ATOM 990 N N . GLU A 1 120 ? 13.816 -0.013 3.775 1.00 95.19 120 GLU A N 1
ATOM 991 C CA . GLU A 1 120 ? 12.767 -0.058 4.809 1.00 95.19 120 GLU A CA 1
ATOM 992 C C . GLU A 1 120 ? 11.439 -0.597 4.252 1.00 95.19 120 GLU A C 1
ATOM 994 O O . GLU A 1 120 ? 10.482 -0.820 4.989 1.00 95.19 120 GLU A O 1
ATOM 999 N N . LEU A 1 121 ? 11.342 -0.734 2.926 1.00 94.62 121 LEU A N 1
ATOM 1000 C CA . LEU A 1 121 ? 10.074 -0.932 2.233 1.00 94.62 121 LEU A CA 1
ATOM 1001 C C . LEU A 1 121 ? 9.449 -2.295 2.533 1.00 94.62 121 LEU A C 1
ATOM 1003 O O . LEU A 1 121 ? 8.237 -2.375 2.719 1.00 94.62 121 LEU A O 1
ATOM 1007 N N . GLU A 1 122 ? 10.269 -3.343 2.572 1.00 95.38 122 GLU A N 1
ATOM 1008 C CA . GLU A 1 122 ? 9.815 -4.716 2.792 1.00 95.38 122 GLU A CA 1
ATOM 1009 C C . GLU A 1 122 ? 9.168 -4.866 4.169 1.00 95.38 122 GLU A C 1
ATOM 1011 O O . GLU A 1 122 ? 7.993 -5.211 4.258 1.00 95.38 122 GLU A O 1
ATOM 1016 N N . GLU A 1 123 ? 9.884 -4.505 5.237 1.00 96.12 123 GLU A N 1
ATOM 1017 C CA . GLU A 1 123 ? 9.364 -4.579 6.608 1.00 96.12 123 GLU A CA 1
ATOM 1018 C C . GLU A 1 123 ? 8.125 -3.689 6.790 1.00 96.12 123 GLU A C 1
ATOM 1020 O O . GLU A 1 123 ? 7.139 -4.078 7.424 1.00 96.12 123 GLU A O 1
ATOM 1025 N N . PHE A 1 124 ? 8.134 -2.511 6.164 1.00 96.69 124 PHE A N 1
ATOM 1026 C CA . PHE A 1 124 ? 6.994 -1.607 6.168 1.00 96.69 124 PHE A CA 1
ATOM 1027 C C . PHE A 1 124 ? 5.749 -2.216 5.508 1.00 96.69 124 PHE A C 1
ATOM 1029 O O . PHE A 1 124 ? 4.639 -2.112 6.044 1.00 96.69 124 PHE A O 1
ATOM 1036 N N . PHE A 1 125 ? 5.909 -2.869 4.358 1.00 96.88 125 PHE A N 1
ATOM 1037 C CA . PHE A 1 125 ? 4.817 -3.557 3.678 1.00 96.88 125 PHE A CA 1
ATOM 1038 C C . PHE A 1 125 ? 4.363 -4.810 4.413 1.00 96.88 125 PHE A C 1
ATOM 1040 O O . PHE A 1 125 ? 3.153 -4.992 4.539 1.00 96.88 125 PHE A O 1
ATOM 1047 N N . GLU A 1 126 ? 5.271 -5.615 4.957 1.00 96.00 126 GLU A N 1
ATOM 1048 C CA . GLU A 1 126 ? 4.926 -6.797 5.753 1.00 96.00 126 GLU A CA 1
ATOM 1049 C C . GLU A 1 126 ? 4.108 -6.423 6.994 1.00 96.00 126 GLU A C 1
ATOM 1051 O O . GLU A 1 126 ? 3.106 -7.072 7.301 1.00 96.00 126 GLU A O 1
ATOM 1056 N N . TYR A 1 127 ? 4.433 -5.306 7.653 1.00 95.31 127 TYR A N 1
ATOM 1057 C CA . TYR A 1 127 ? 3.621 -4.788 8.754 1.00 95.31 127 TYR A CA 1
ATOM 1058 C C . TYR A 1 127 ? 2.205 -4.397 8.299 1.00 95.31 127 TYR A C 1
ATOM 1060 O O . TYR A 1 127 ? 1.213 -4.711 8.964 1.00 95.31 127 TYR A O 1
ATOM 1068 N N . LEU A 1 128 ? 2.083 -3.704 7.161 1.00 95.44 128 LEU A N 1
ATOM 1069 C CA . LEU A 1 128 ? 0.801 -3.204 6.653 1.00 95.44 128 LEU A CA 1
ATOM 1070 C C . LEU A 1 128 ? -0.054 -4.255 5.942 1.00 95.44 128 LEU A C 1
ATOM 1072 O O . LEU A 1 128 ? -1.277 -4.086 5.876 1.00 95.44 128 LEU A O 1
ATOM 1076 N N . LYS A 1 129 ? 0.547 -5.308 5.383 1.00 94.69 129 LYS A N 1
ATOM 1077 C CA . LYS A 1 129 ? -0.134 -6.348 4.598 1.00 94.69 129 LYS A CA 1
ATOM 1078 C C . LYS A 1 129 ? -1.327 -6.954 5.353 1.00 94.69 129 LYS A C 1
ATOM 1080 O O . LYS A 1 129 ? -2.427 -6.898 4.794 1.00 94.69 129 LYS A O 1
ATOM 1085 N N . PRO A 1 130 ? -1.205 -7.418 6.617 1.00 92.19 130 PRO A N 1
ATOM 1086 C CA . PRO A 1 130 ? -2.354 -7.934 7.364 1.00 92.19 130 PRO A CA 1
ATOM 1087 C C . PRO A 1 130 ? -3.385 -6.848 7.706 1.00 92.19 130 PRO A C 1
ATOM 1089 O O . PRO A 1 130 ? -4.582 -7.123 7.721 1.00 92.19 130 PRO A O 1
ATOM 1092 N N . ILE A 1 131 ? -2.956 -5.602 7.938 1.00 91.69 131 ILE A N 1
ATOM 1093 C CA . ILE A 1 131 ? -3.852 -4.486 8.293 1.00 91.69 131 ILE A CA 1
ATOM 1094 C C . ILE A 1 131 ? -4.726 -4.077 7.109 1.00 91.69 131 ILE A C 1
ATOM 1096 O O . ILE A 1 131 ? -5.887 -3.724 7.281 1.00 91.69 131 ILE A O 1
ATOM 1100 N N . THR A 1 132 ? -4.166 -4.120 5.904 1.00 92.81 132 THR A N 1
ATOM 1101 C CA . THR A 1 132 ? -4.803 -3.630 4.677 1.00 92.81 132 THR A CA 1
ATOM 1102 C C . THR A 1 132 ? -5.415 -4.750 3.840 1.00 92.81 132 THR A C 1
ATOM 1104 O O . THR A 1 132 ? -5.829 -4.499 2.708 1.00 92.81 132 THR A O 1
ATOM 1107 N N . GLN A 1 133 ? -5.512 -5.975 4.365 1.00 92.00 133 GLN A N 1
ATOM 1108 C CA . GLN A 1 133 ? -5.953 -7.158 3.617 1.00 92.00 133 GLN A CA 1
ATOM 1109 C C . GLN A 1 133 ? -7.317 -6.970 2.933 1.00 92.00 133 GLN A C 1
ATOM 1111 O O . GLN A 1 133 ? -7.507 -7.408 1.802 1.00 92.00 133 GLN A O 1
ATOM 1116 N N . LYS A 1 134 ? -8.259 -6.272 3.579 1.00 90.75 134 LYS A N 1
ATOM 1117 C CA . LYS A 1 134 ? -9.600 -5.996 3.030 1.00 90.75 134 LYS A CA 1
ATOM 1118 C C . LYS A 1 134 ? -9.667 -4.765 2.119 1.00 90.75 134 LYS A C 1
ATOM 1120 O O . LYS A 1 134 ? -10.752 -4.280 1.794 1.00 90.75 134 LYS A O 1
ATOM 1125 N N . THR A 1 135 ? -8.521 -4.230 1.707 1.00 92.50 135 THR A N 1
ATOM 1126 C CA . THR A 1 135 ? -8.465 -3.054 0.839 1.00 92.50 135 THR A CA 1
ATOM 1127 C C . THR A 1 135 ? -8.677 -3.453 -0.615 1.00 92.50 135 THR A C 1
ATOM 1129 O O . THR A 1 135 ? -7.923 -4.248 -1.174 1.00 92.50 135 THR A O 1
ATOM 1132 N N . LYS A 1 136 ? -9.673 -2.844 -1.257 1.00 93.62 136 LYS A N 1
ATOM 1133 C CA . LYS A 1 136 ? -9.846 -2.873 -2.710 1.00 93.62 136 LYS A CA 1
ATOM 1134 C C . LYS A 1 136 ? -9.105 -1.691 -3.324 1.00 93.62 136 LYS A C 1
ATOM 1136 O O . LYS A 1 136 ? -9.356 -0.547 -2.948 1.00 93.62 136 LYS A O 1
ATOM 1141 N N . ILE A 1 137 ? -8.246 -1.962 -4.299 1.00 95.62 137 ILE A N 1
ATOM 1142 C CA . ILE A 1 137 ? -7.455 -0.951 -5.005 1.00 95.62 137 ILE A CA 1
ATOM 1143 C C . ILE A 1 137 ? -8.035 -0.834 -6.412 1.00 95.62 137 ILE A C 1
ATOM 1145 O O . ILE A 1 137 ? -7.941 -1.766 -7.196 1.00 95.62 137 ILE A O 1
ATOM 1149 N N . GLN A 1 138 ? -8.691 0.275 -6.751 1.00 95.00 138 GLN A N 1
ATOM 1150 C CA . GLN A 1 138 ? -9.364 0.395 -8.053 1.00 95.00 138 GLN A CA 1
ATOM 1151 C C . GLN A 1 138 ? -8.379 0.480 -9.218 1.00 95.00 138 GLN A C 1
ATOM 1153 O O . GLN A 1 138 ? -8.661 -0.069 -10.284 1.00 95.00 138 GLN A O 1
ATOM 1158 N N . LYS A 1 139 ? -7.253 1.167 -9.013 1.00 95.94 139 LYS A N 1
ATOM 1159 C CA . LYS A 1 139 ? -6.154 1.279 -9.967 1.00 95.94 139 LYS A CA 1
ATOM 1160 C C . LYS A 1 139 ? -4.826 1.122 -9.227 1.00 95.94 139 LYS A C 1
ATOM 1162 O O . LYS A 1 139 ? -4.617 1.771 -8.203 1.00 95.94 139 LYS A O 1
ATOM 1167 N N . LEU A 1 140 ? -3.965 0.241 -9.724 1.00 97.31 140 LEU A N 1
ATOM 1168 C CA . LEU A 1 140 ? -2.565 0.140 -9.321 1.00 97.31 140 LEU A CA 1
ATOM 1169 C C . LEU A 1 140 ? -1.711 0.827 -10.382 1.00 97.31 140 LEU A C 1
ATOM 1171 O O . LEU A 1 140 ? -1.881 0.569 -11.570 1.00 97.31 140 LEU A O 1
ATOM 1175 N N . TYR A 1 141 ? -0.784 1.672 -9.960 1.00 96.19 141 TYR A N 1
ATOM 1176 C CA . TYR A 1 141 ? 0.170 2.330 -10.834 1.00 96.19 141 TYR A CA 1
ATOM 1177 C C . TYR A 1 141 ? 1.597 1.973 -10.440 1.00 96.19 141 TYR A C 1
ATOM 1179 O O . TYR A 1 141 ? 2.007 2.220 -9.303 1.00 96.19 141 TYR A O 1
ATOM 1187 N N . LEU A 1 142 ? 2.357 1.437 -11.393 1.00 95.19 142 LEU A N 1
ATOM 1188 C CA . LEU A 1 142 ? 3.779 1.157 -11.239 1.00 95.19 142 LEU A CA 1
ATOM 1189 C C . LEU A 1 142 ? 4.584 2.044 -12.189 1.00 95.19 142 LEU A C 1
ATOM 1191 O O . LEU A 1 142 ? 4.438 1.964 -13.409 1.00 95.19 142 LEU A O 1
ATOM 1195 N N . SER A 1 143 ? 5.455 2.874 -11.624 1.00 92.44 143 SER A N 1
ATOM 1196 C CA . SER A 1 143 ? 6.421 3.654 -12.396 1.00 92.44 143 SER A CA 1
ATOM 1197 C C . SER A 1 143 ? 7.477 2.760 -13.044 1.00 92.44 143 SER A C 1
ATOM 1199 O O . SER A 1 143 ? 7.912 1.784 -12.430 1.00 92.44 143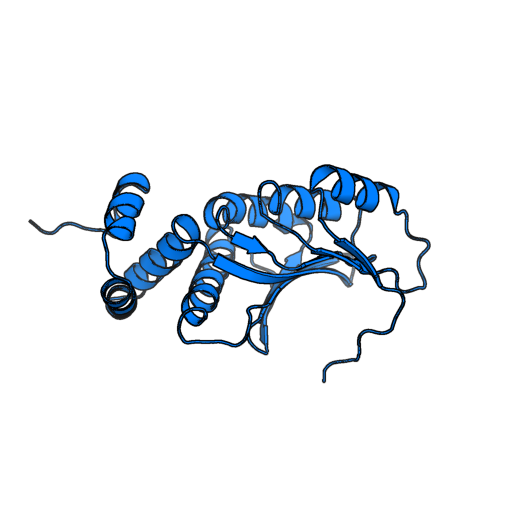 SER A O 1
ATOM 1201 N N . ASN A 1 144 ? 7.973 3.139 -14.223 1.00 89.94 144 ASN A N 1
ATOM 1202 C CA . ASN A 1 144 ? 9.154 2.535 -14.855 1.00 89.94 144 ASN A CA 1
ATOM 1203 C C . ASN A 1 144 ? 10.470 2.810 -14.121 1.00 89.94 144 ASN A C 1
ATOM 1205 O O . ASN A 1 144 ? 11.485 2.194 -14.425 1.00 89.94 144 ASN A O 1
ATOM 1209 N N . SER A 1 145 ? 10.470 3.736 -13.165 1.00 90.19 145 SER A N 1
ATOM 1210 C CA . SER A 1 145 ? 11.638 4.024 -12.334 1.00 90.19 145 SER A CA 1
ATOM 1211 C C . SER A 1 145 ? 11.916 2.928 -11.294 1.00 90.19 145 SER A C 1
ATOM 1213 O O . SER A 1 145 ? 12.928 2.989 -10.600 1.00 90.19 145 SER A O 1
ATOM 1215 N N . LEU A 1 146 ? 10.997 1.974 -11.103 1.00 92.19 146 LEU A N 1
ATOM 1216 C CA . LEU A 1 146 ? 11.130 0.911 -10.108 1.00 92.19 146 LEU A CA 1
ATOM 1217 C C . LEU A 1 146 ? 12.125 -0.155 -10.584 1.00 92.19 146 LEU A C 1
ATOM 1219 O O . LEU A 1 146 ? 12.061 -0.636 -11.712 1.00 92.19 146 LEU A O 1
ATOM 1223 N N . LYS A 1 147 ? 13.027 -0.568 -9.691 1.00 92.25 147 LYS A N 1
ATOM 1224 C CA . LYS A 1 147 ? 13.923 -1.709 -9.931 1.00 92.25 147 LYS A CA 1
ATOM 1225 C C . LYS A 1 147 ? 13.147 -3.026 -9.758 1.00 92.25 147 LYS A C 1
ATOM 1227 O O . LYS A 1 147 ? 12.208 -3.041 -8.960 1.00 92.25 147 LYS A O 1
ATOM 1232 N N . PRO A 1 148 ? 13.560 -4.137 -10.402 1.00 93.06 148 PRO A N 1
ATOM 1233 C CA . PRO A 1 148 ? 12.870 -5.429 -10.308 1.00 93.06 148 PRO A CA 1
ATOM 1234 C C . PRO A 1 148 ? 12.529 -5.860 -8.874 1.00 93.06 148 PRO A C 1
ATOM 1236 O O . PRO A 1 148 ? 11.358 -6.051 -8.572 1.00 93.06 148 PRO A O 1
ATOM 1239 N N . ASN A 1 149 ? 13.501 -5.840 -7.954 1.00 94.12 149 ASN A N 1
ATOM 1240 C CA . ASN A 1 149 ? 13.263 -6.201 -6.549 1.00 94.12 149 ASN A CA 1
ATOM 1241 C C . ASN A 1 149 ? 12.229 -5.294 -5.854 1.00 94.12 149 ASN A C 1
ATOM 1243 O O . ASN A 1 149 ? 11.539 -5.714 -4.933 1.00 94.12 149 ASN A O 1
ATOM 1247 N N . THR A 1 150 ? 12.110 -4.026 -6.257 1.00 94.44 150 THR A N 1
ATOM 1248 C CA . THR A 1 150 ? 11.072 -3.135 -5.718 1.00 94.44 150 THR A CA 1
ATOM 1249 C C . THR A 1 150 ? 9.700 -3.480 -6.276 1.00 94.44 150 THR A C 1
ATOM 1251 O O . THR A 1 150 ? 8.720 -3.439 -5.539 1.00 94.44 150 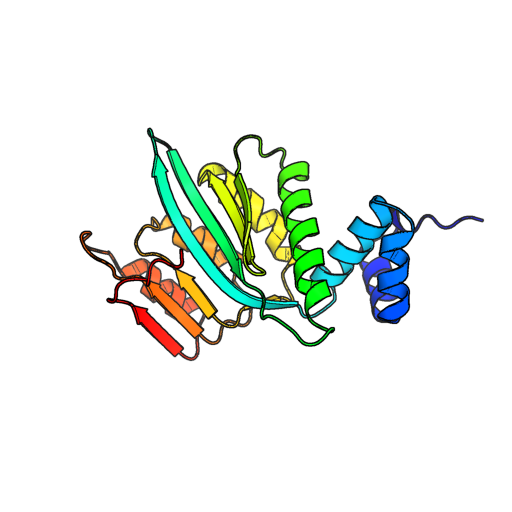THR A O 1
ATOM 1254 N N . ILE A 1 151 ? 9.630 -3.857 -7.553 1.00 95.44 151 ILE A N 1
ATOM 1255 C CA . ILE A 1 151 ? 8.398 -4.361 -8.165 1.00 95.44 151 ILE A CA 1
ATOM 1256 C C . ILE A 1 151 ? 7.943 -5.635 -7.441 1.00 95.44 151 ILE A C 1
ATOM 1258 O O . ILE A 1 151 ? 6.757 -5.749 -7.144 1.00 95.44 151 ILE A O 1
ATOM 1262 N N . ASP A 1 152 ? 8.870 -6.527 -7.073 1.00 95.25 152 ASP A N 1
ATOM 1263 C CA . ASP A 1 152 ? 8.589 -7.715 -6.253 1.00 95.25 152 ASP A CA 1
ATOM 1264 C C . ASP A 1 152 ? 7.964 -7.368 -4.904 1.00 95.25 152 ASP A C 1
ATOM 1266 O O . ASP A 1 152 ? 6.895 -7.877 -4.566 1.00 95.25 152 ASP A O 1
ATOM 1270 N N . MET A 1 153 ? 8.592 -6.455 -4.157 1.00 96.06 153 MET A N 1
ATOM 1271 C CA . MET A 1 153 ? 8.070 -5.994 -2.867 1.00 96.06 153 MET A CA 1
ATOM 1272 C C . MET A 1 153 ? 6.668 -5.383 -3.011 1.00 96.06 153 MET A C 1
ATOM 1274 O O . MET A 1 153 ? 5.771 -5.676 -2.220 1.00 96.06 153 MET A O 1
ATOM 1278 N N . CYS A 1 154 ? 6.450 -4.563 -4.044 1.00 95.50 154 CYS A N 1
ATOM 1279 C CA . CYS A 1 154 ? 5.140 -3.986 -4.339 1.00 95.50 154 CYS A CA 1
ATOM 1280 C C . CYS A 1 154 ? 4.102 -5.057 -4.711 1.00 95.50 154 CYS A C 1
ATOM 1282 O O . CYS A 1 154 ? 2.976 -4.981 -4.218 1.00 95.50 154 CYS A O 1
ATOM 1284 N N . SER A 1 155 ? 4.466 -6.043 -5.542 1.00 95.94 155 SER A N 1
ATOM 1285 C CA . SER A 1 155 ? 3.588 -7.156 -5.943 1.00 95.94 155 SER A CA 1
ATOM 1286 C C . SER A 1 155 ? 3.179 -7.984 -4.726 1.00 95.94 155 SER A C 1
ATOM 1288 O O . SER A 1 155 ? 1.987 -8.129 -4.452 1.00 95.94 155 SER A O 1
ATOM 1290 N N . SER A 1 156 ? 4.154 -8.404 -3.910 1.00 96.56 156 SER A N 1
ATOM 1291 C CA . SER A 1 156 ? 3.905 -9.138 -2.663 1.00 96.56 156 SER A CA 1
ATOM 1292 C C . SER A 1 156 ? 2.985 -8.360 -1.725 1.00 96.56 156 SER A C 1
ATOM 1294 O O . SER A 1 156 ? 2.054 -8.922 -1.146 1.00 96.56 156 SER A O 1
ATOM 1296 N N . PHE A 1 157 ? 3.181 -7.047 -1.589 1.00 96.50 157 PHE A N 1
ATOM 1297 C CA . PHE A 1 157 ? 2.321 -6.235 -0.737 1.00 96.50 157 PHE A CA 1
ATOM 1298 C C . PHE A 1 157 ? 0.861 -6.232 -1.203 1.00 96.50 157 PHE A C 1
ATOM 1300 O O . PHE A 1 157 ? -0.051 -6.272 -0.371 1.00 96.50 157 PHE A O 1
ATOM 1307 N N . VAL A 1 158 ? 0.610 -6.157 -2.511 1.00 96.56 158 VAL A N 1
ATOM 1308 C CA . VAL A 1 158 ? -0.752 -6.072 -3.062 1.00 96.56 158 VAL A CA 1
ATOM 1309 C C . VAL A 1 158 ? -1.378 -7.433 -3.375 1.00 96.56 158 VAL A C 1
ATOM 1311 O O . VAL A 1 158 ? -2.564 -7.492 -3.699 1.00 96.56 158 VAL A O 1
ATOM 1314 N N . GLU A 1 159 ? -0.625 -8.515 -3.205 1.00 95.38 159 GLU A N 1
ATOM 1315 C CA . GLU A 1 159 ? -1.083 -9.893 -3.342 1.00 95.38 159 GLU A CA 1
ATOM 1316 C C . GLU A 1 159 ? -2.384 -10.150 -2.558 1.00 95.38 159 GLU A C 1
ATOM 1318 O O . GLU A 1 159 ? -2.563 -9.713 -1.413 1.00 95.38 159 GLU A O 1
ATOM 1323 N N . GLY A 1 160 ? -3.327 -10.843 -3.204 1.00 92.75 160 GLY A N 1
ATOM 1324 C CA . GLY A 1 160 ? -4.637 -11.178 -2.640 1.00 92.75 160 GLY A CA 1
ATOM 1325 C C . GLY A 1 160 ? -5.639 -10.017 -2.577 1.00 92.75 160 GLY A C 1
ATOM 1326 O O . GLY A 1 160 ? -6.781 -10.228 -2.164 1.00 92.75 160 GLY A O 1
ATOM 1327 N N . LYS A 1 161 ? -5.259 -8.798 -2.988 1.00 94.81 161 LYS A N 1
ATOM 1328 C CA . LYS A 1 161 ? -6.177 -7.650 -3.081 1.00 94.81 161 LYS A CA 1
ATOM 1329 C C . LYS A 1 161 ? -6.875 -7.618 -4.440 1.00 94.81 161 LYS A C 1
ATOM 1331 O O . LYS A 1 161 ? -6.348 -8.064 -5.452 1.00 94.81 161 LYS A O 1
ATOM 1336 N N . ILE A 1 162 ? -8.072 -7.032 -4.477 1.00 94.88 162 ILE A N 1
ATOM 1337 C CA . ILE A 1 162 ? -8.821 -6.844 -5.727 1.00 94.88 162 ILE A CA 1
ATOM 1338 C C . ILE A 1 162 ? -8.270 -5.617 -6.459 1.00 94.88 162 ILE A C 1
ATOM 1340 O O . ILE A 1 162 ? -8.441 -4.497 -5.966 1.00 94.88 162 ILE A O 1
ATOM 1344 N N . ILE A 1 163 ? -7.676 -5.838 -7.639 1.00 96.75 163 ILE A N 1
ATOM 1345 C CA . ILE A 1 163 ? -7.027 -4.817 -8.478 1.00 96.75 163 ILE A CA 1
ATOM 1346 C C . ILE A 1 163 ? -7.537 -4.944 -9.924 1.00 96.75 163 ILE A C 1
ATOM 1348 O O . ILE A 1 163 ? -6.940 -5.641 -10.737 1.00 96.75 163 ILE A O 1
ATOM 1352 N N . PRO A 1 164 ? -8.672 -4.318 -10.281 1.00 96.94 164 PRO A N 1
ATOM 1353 C CA . PRO A 1 164 ? -9.252 -4.490 -11.608 1.00 96.94 164 PRO A CA 1
ATOM 1354 C C . PRO A 1 164 ? -8.469 -3.750 -12.698 1.00 96.94 164 PRO A C 1
ATOM 1356 O O . PRO A 1 164 ? -8.495 -4.183 -13.844 1.00 96.94 164 PRO A O 1
ATOM 1359 N N . ASN A 1 165 ? -7.777 -2.657 -12.362 1.00 97.62 165 ASN A N 1
ATOM 1360 C CA . ASN A 1 165 ? -7.017 -1.870 -13.329 1.00 97.62 165 ASN A CA 1
ATOM 1361 C C . ASN A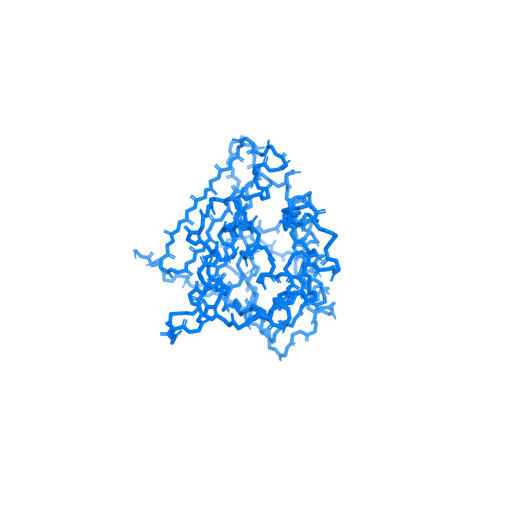 1 165 ? -5.564 -1.741 -12.888 1.00 97.62 165 ASN A C 1
ATOM 1363 O O . ASN A 1 165 ? -5.287 -1.397 -11.736 1.00 97.62 165 ASN A O 1
ATOM 1367 N N . MET A 1 166 ? -4.652 -1.921 -13.831 1.00 97.38 166 MET A N 1
ATOM 1368 C CA . MET A 1 166 ? -3.228 -1.690 -13.644 1.00 97.38 166 MET A CA 1
ATOM 1369 C C . MET A 1 166 ? -2.725 -0.712 -14.704 1.00 97.38 166 MET A C 1
ATOM 1371 O O . MET A 1 166 ? -3.143 -0.764 -15.857 1.00 97.38 166 MET A O 1
ATOM 1375 N N . MET A 1 167 ? -1.845 0.202 -14.314 1.00 95.50 167 MET A N 1
ATOM 1376 C CA . MET A 1 167 ? -1.175 1.129 -15.215 1.00 95.50 167 MET A CA 1
ATOM 1377 C C . MET A 1 167 ? 0.327 1.065 -14.988 1.00 95.50 167 MET A C 1
ATOM 1379 O O . MET A 1 167 ? 0.797 1.183 -13.858 1.00 95.50 167 MET A O 1
ATOM 1383 N N . ILE A 1 168 ? 1.070 0.890 -16.072 1.00 93.25 168 ILE A N 1
ATOM 1384 C CA . ILE A 1 168 ? 2.526 0.898 -16.071 1.00 93.25 168 ILE A CA 1
ATOM 1385 C C . ILE A 1 168 ? 2.969 2.158 -16.797 1.00 93.25 168 ILE A C 1
ATOM 1387 O O . ILE A 1 168 ? 2.582 2.410 -17.941 1.00 93.25 168 ILE A O 1
ATOM 1391 N N . ASP A 1 169 ? 3.755 2.972 -16.110 1.00 87.56 169 ASP A N 1
ATOM 1392 C CA . ASP A 1 169 ? 4.410 4.116 -16.726 1.00 87.56 169 ASP A CA 1
ATOM 1393 C C . ASP A 1 169 ? 5.482 3.634 -17.701 1.00 87.56 169 ASP A C 1
ATOM 1395 O O . ASP A 1 169 ? 6.295 2.794 -17.338 1.00 87.56 169 ASP A O 1
ATOM 1399 N N . ASN A 1 170 ? 5.514 4.163 -18.919 1.00 77.75 170 ASN A N 1
ATOM 1400 C CA . ASN A 1 170 ? 6.528 3.854 -19.928 1.00 77.75 170 ASN A CA 1
ATOM 1401 C C . ASN A 1 170 ? 7.189 5.138 -20.466 1.00 77.75 170 ASN A C 1
ATOM 1403 O O . ASN A 1 170 ? 7.529 5.249 -21.645 1.00 77.75 170 ASN A O 1
ATOM 1407 N N . ARG A 1 171 ? 7.336 6.165 -19.622 1.00 73.94 171 ARG A N 1
ATOM 1408 C CA . ARG A 1 171 ? 7.973 7.426 -20.026 1.00 73.94 171 ARG A CA 1
ATOM 1409 C C . ARG A 1 171 ? 9.478 7.252 -20.343 1.00 73.94 171 ARG A C 1
ATOM 1411 O O . ARG A 1 171 ? 10.215 6.724 -19.514 1.00 73.94 171 ARG A O 1
ATOM 1418 N N . PRO A 1 172 ? 9.974 7.740 -21.498 1.00 62.34 172 PRO A N 1
ATOM 1419 C CA . PRO A 1 172 ? 11.410 7.776 -21.825 1.00 62.34 172 PRO A CA 1
ATOM 1420 C C . PRO A 1 172 ? 12.235 8.513 -20.745 1.00 62.34 172 PRO A C 1
ATOM 1422 O O . PRO A 1 172 ? 11.660 9.332 -20.022 1.00 62.34 172 PRO A O 1
ATOM 1425 N N . PRO A 1 173 ? 13.569 8.308 -20.632 1.00 54.16 173 PRO A N 1
ATOM 1426 C CA . PRO A 1 173 ? 14.495 7.849 -21.681 1.00 54.16 173 PRO A CA 1
ATOM 1427 C C . PRO A 1 173 ? 15.078 6.436 -21.496 1.00 54.16 173 PRO A C 1
ATOM 1429 O O . PRO A 1 173 ? 15.971 6.044 -22.246 1.00 54.16 173 PRO A O 1
ATOM 1432 N N . GLN A 1 174 ? 14.643 5.679 -20.491 1.00 65.19 174 GLN A N 1
ATOM 1433 C CA . GLN A 1 174 ? 15.288 4.409 -20.155 1.00 65.19 174 GLN A CA 1
ATOM 1434 C C . GLN A 1 174 ? 14.745 3.257 -21.007 1.00 65.19 174 GLN A C 1
ATOM 1436 O O . GLN A 1 174 ? 13.544 3.144 -21.240 1.00 65.19 174 GLN A O 1
ATOM 1441 N N . LYS A 1 175 ? 15.644 2.381 -21.471 1.00 71.81 175 LYS A N 1
ATOM 1442 C CA . LYS A 1 175 ? 15.263 1.079 -22.024 1.00 71.81 175 LYS A CA 1
ATOM 1443 C C . LYS A 1 175 ? 14.728 0.241 -20.863 1.00 71.81 175 LYS A C 1
ATOM 1445 O O . LYS A 1 175 ? 15.506 -0.187 -20.016 1.00 71.81 175 LYS A O 1
ATOM 1450 N N . ILE A 1 176 ? 13.414 0.071 -20.806 1.00 78.69 176 ILE A N 1
ATOM 1451 C CA . ILE A 1 176 ? 12.746 -0.632 -19.709 1.00 78.69 176 ILE A CA 1
ATOM 1452 C C . ILE A 1 176 ? 12.721 -2.121 -20.018 1.00 78.69 176 ILE A C 1
ATOM 1454 O O . ILE A 1 176 ? 12.301 -2.538 -21.099 1.00 78.69 176 ILE A O 1
ATOM 1458 N N . ASP A 1 177 ? 13.173 -2.916 -19.054 1.00 85.44 177 ASP A N 1
ATOM 1459 C CA . ASP A 1 177 ? 12.909 -4.346 -19.043 1.00 85.44 177 ASP A CA 1
ATOM 1460 C C . ASP A 1 177 ? 11.504 -4.585 -18.480 1.00 85.44 177 ASP A C 1
ATOM 1462 O O . ASP A 1 177 ? 11.255 -4.463 -17.279 1.00 85.44 177 ASP A O 1
ATOM 1466 N N . PHE A 1 178 ? 10.568 -4.904 -19.371 1.00 89.38 178 PHE A N 1
ATOM 1467 C CA . PHE A 1 178 ? 9.183 -5.176 -19.003 1.00 89.38 178 PHE A CA 1
ATOM 1468 C C . PHE A 1 178 ? 8.968 -6.565 -18.406 1.00 89.38 178 PHE A C 1
ATOM 1470 O O . PHE A 1 178 ? 7.866 -6.829 -17.930 1.00 89.38 178 PHE A O 1
ATOM 1477 N N . THR A 1 179 ? 9.983 -7.436 -18.388 1.00 92.88 179 THR A N 1
ATOM 1478 C CA . THR A 1 179 ? 9.843 -8.835 -17.957 1.00 92.88 179 THR A CA 1
ATOM 1479 C C . THR A 1 179 ? 9.168 -8.931 -16.597 1.00 92.88 179 THR A C 1
ATOM 1481 O O . THR A 1 179 ? 8.190 -9.664 -16.448 1.00 92.88 179 THR A O 1
ATOM 1484 N N . ARG A 1 180 ? 9.611 -8.132 -15.616 1.00 94.12 180 ARG A N 1
ATOM 1485 C CA . ARG A 1 180 ? 9.019 -8.210 -14.280 1.00 94.12 180 ARG A CA 1
ATOM 1486 C C . ARG A 1 180 ? 7.600 -7.643 -14.213 1.00 94.12 180 ARG A C 1
ATOM 1488 O O . ARG A 1 180 ? 6.751 -8.202 -13.532 1.00 94.12 180 ARG A O 1
ATOM 1495 N N . TYR A 1 181 ? 7.311 -6.577 -14.955 1.00 94.31 181 TYR A N 1
ATOM 1496 C CA . TYR A 1 181 ? 5.959 -6.019 -15.019 1.00 94.31 181 TYR A CA 1
ATOM 1497 C C . TYR A 1 181 ? 4.959 -7.006 -15.626 1.00 94.31 181 TYR A C 1
ATOM 1499 O O . TYR A 1 181 ? 3.839 -7.113 -15.134 1.00 94.31 181 TYR A O 1
ATOM 1507 N N . LEU A 1 182 ? 5.367 -7.735 -16.670 1.00 95.00 182 LEU A N 1
ATOM 1508 C CA . LEU A 1 182 ? 4.545 -8.772 -17.294 1.00 95.00 182 LEU A CA 1
ATOM 1509 C C . LEU A 1 182 ? 4.237 -9.906 -16.312 1.00 95.00 182 LEU A C 1
ATOM 1511 O O . LEU A 1 182 ? 3.083 -10.299 -16.198 1.00 95.00 182 LEU A O 1
ATOM 1515 N N . GLN A 1 183 ? 5.225 -10.352 -15.535 1.00 96.12 183 GLN A N 1
ATOM 1516 C CA . GLN A 1 183 ? 4.995 -11.355 -14.491 1.00 96.12 183 GLN A CA 1
ATOM 1517 C C . GLN A 1 183 ? 4.016 -10.860 -13.416 1.00 96.12 183 GLN A C 1
ATOM 1519 O O . GLN A 1 183 ? 3.120 -11.594 -13.024 1.00 96.12 183 GLN A O 1
ATOM 1524 N N . VAL A 1 184 ? 4.116 -9.598 -12.983 1.00 95.94 184 VAL A N 1
ATOM 1525 C CA . VAL A 1 184 ? 3.143 -9.024 -12.034 1.00 95.94 184 VAL A CA 1
ATOM 1526 C C . VAL A 1 184 ? 1.732 -8.962 -12.633 1.00 95.94 184 VAL A C 1
ATOM 1528 O O . VAL A 1 184 ? 0.755 -9.196 -11.925 1.00 95.94 184 VAL A O 1
ATOM 1531 N N . ILE A 1 185 ? 1.592 -8.680 -13.932 1.00 96.69 185 ILE A N 1
ATOM 1532 C CA . ILE A 1 185 ? 0.290 -8.742 -14.618 1.00 96.69 185 ILE A CA 1
ATOM 1533 C C . ILE A 1 185 ? -0.266 -10.172 -14.589 1.00 96.69 185 ILE A C 1
ATOM 1535 O O . ILE A 1 185 ? -1.454 -10.354 -14.326 1.00 96.69 185 ILE A O 1
ATOM 1539 N N . GLU A 1 186 ? 0.574 -11.178 -14.835 1.00 96.38 186 GLU A N 1
ATOM 1540 C CA . GLU A 1 186 ? 0.183 -12.591 -14.776 1.00 96.38 186 GLU A CA 1
ATOM 1541 C C . GLU A 1 186 ? -0.216 -13.026 -13.358 1.00 96.38 186 GLU A C 1
ATOM 1543 O O . GLU A 1 186 ? -1.212 -13.733 -13.198 1.00 96.38 186 GLU A O 1
ATOM 1548 N N . GLU A 1 187 ? 0.517 -12.571 -12.337 1.00 95.44 187 GLU A N 1
ATOM 1549 C CA . GLU A 1 187 ? 0.259 -12.849 -10.917 1.00 95.44 187 GLU A CA 1
ATOM 1550 C C . GLU A 1 187 ? -1.048 -12.200 -10.430 1.00 95.44 187 GLU A C 1
ATOM 1552 O O . GLU A 1 187 ? -1.861 -12.845 -9.767 1.00 95.44 187 GLU A O 1
ATOM 1557 N N . LEU A 1 188 ? -1.261 -10.919 -10.751 1.00 95.75 188 LEU A N 1
ATOM 1558 C CA . LEU A 1 188 ? -2.389 -10.136 -10.232 1.00 95.75 188 LEU A CA 1
ATOM 1559 C C . LEU A 1 188 ? -3.663 -10.255 -11.079 1.00 95.75 188 LEU A C 1
ATOM 1561 O O . LEU A 1 188 ? -4.744 -9.931 -10.587 1.00 95.75 188 LEU A O 1
ATOM 1565 N N . GLN A 1 189 ? -3.543 -10.683 -12.339 1.00 96.69 189 GLN A N 1
ATOM 1566 C CA . GLN A 1 189 ? -4.641 -10.849 -13.300 1.00 96.69 189 GLN A CA 1
ATOM 1567 C C . GLN A 1 189 ? -5.630 -9.662 -13.340 1.00 96.69 189 GLN A C 1
ATOM 1569 O O . GLN A 1 189 ? -6.843 -9.851 -13.179 1.00 96.69 189 GLN A O 1
ATOM 1574 N N . PRO A 1 190 ? -5.156 -8.416 -13.543 1.00 97.12 190 PRO A N 1
ATOM 1575 C CA . PRO A 1 190 ? -6.048 -7.271 -13.659 1.00 97.12 190 PRO A CA 1
ATOM 1576 C C . PRO A 1 190 ? -6.953 -7.417 -14.890 1.00 97.12 190 PRO A C 1
ATOM 1578 O O . PRO A 1 190 ? -6.565 -7.961 -15.922 1.00 97.12 190 PRO A O 1
ATOM 1581 N N . GLN A 1 191 ? -8.167 -6.875 -14.805 1.00 97.62 191 GLN A N 1
ATOM 1582 C CA . GLN A 1 191 ? -9.126 -6.891 -15.918 1.00 97.62 191 GLN A CA 1
ATOM 1583 C C . GLN A 1 191 ? -8.674 -5.992 -17.070 1.00 97.62 191 GLN A C 1
ATOM 1585 O O . GLN A 1 191 ? -8.999 -6.244 -18.228 1.00 97.62 191 GLN A O 1
ATOM 1590 N N . TYR A 1 192 ? -7.952 -4.923 -16.743 1.00 97.06 192 TYR A N 1
ATOM 1591 C CA . TYR A 1 192 ? -7.450 -3.955 -17.701 1.00 97.06 192 TYR A CA 1
ATOM 1592 C C . TYR A 1 192 ? -6.023 -3.537 -17.350 1.00 97.06 192 TYR A C 1
ATOM 1594 O O . TYR A 1 192 ? -5.722 -3.221 -16.194 1.00 97.06 192 TYR A O 1
ATOM 1602 N N . VAL A 1 193 ? -5.161 -3.500 -18.367 1.00 96.44 193 VAL A N 1
ATOM 1603 C CA . VAL A 1 193 ? -3.771 -3.045 -18.268 1.00 96.44 193 VAL A CA 1
ATOM 1604 C C . VAL A 1 193 ? -3.558 -1.892 -19.237 1.00 96.44 193 VAL A C 1
ATOM 1606 O O . VAL A 1 193 ? -3.829 -2.009 -20.430 1.00 96.44 193 VAL A O 1
ATOM 1609 N N . GLU A 1 194 ? -3.041 -0.786 -18.719 1.00 94.19 194 GLU A N 1
ATOM 1610 C CA . GLU A 1 194 ? -2.698 0.410 -19.480 1.00 94.19 194 GLU A CA 1
ATOM 1611 C C . GLU A 1 194 ? -1.184 0.636 -19.463 1.00 94.19 194 GLU A C 1
ATOM 1613 O O . GLU A 1 194 ? -0.570 0.670 -18.398 1.00 94.19 194 GLU A O 1
ATOM 1618 N N . PHE A 1 195 ? -0.583 0.861 -20.629 1.00 89.81 195 PHE A N 1
ATOM 1619 C CA . PHE A 1 195 ? 0.797 1.335 -20.736 1.00 89.81 195 PHE A CA 1
ATOM 1620 C C . PHE A 1 195 ? 0.772 2.824 -21.078 1.00 89.81 195 PHE A C 1
ATOM 1622 O O . PHE A 1 195 ? 0.434 3.203 -22.199 1.00 89.81 195 PHE A O 1
ATOM 1629 N N . SER A 1 196 ? 1.097 3.680 -20.109 1.00 83.75 196 SER A N 1
ATOM 1630 C CA . SER A 1 196 ? 1.063 5.131 -20.304 1.00 83.75 196 SER A CA 1
ATOM 1631 C C . SER A 1 196 ? 2.358 5.615 -20.952 1.00 83.75 196 SER A C 1
ATOM 1633 O O . SER A 1 196 ? 3.433 5.501 -20.367 1.00 83.75 196 SER A O 1
ATOM 1635 N N . THR A 1 197 ? 2.256 6.203 -22.144 1.00 73.12 197 THR A N 1
ATOM 1636 C CA . THR A 1 197 ? 3.386 6.827 -22.862 1.00 73.12 197 THR A CA 1
ATOM 1637 C C . THR A 1 197 ? 3.355 8.363 -22.818 1.00 73.12 197 THR A C 1
ATOM 1639 O O . THR A 1 197 ? 4.277 9.011 -23.311 1.00 73.12 197 THR A O 1
ATOM 1642 N N . GLY A 1 198 ? 2.305 8.960 -22.236 1.00 57.91 198 GLY A N 1
ATOM 1643 C CA . GLY A 1 198 ? 2.059 10.406 -22.246 1.00 57.91 198 GLY A CA 1
ATOM 1644 C C . GLY A 1 198 ? 2.662 11.172 -21.059 1.00 57.91 198 GLY A C 1
ATOM 1645 O O . GLY A 1 198 ? 3.003 10.580 -20.031 1.00 57.91 198 GLY A O 1
ATOM 1646 N N . PRO A 1 199 ? 2.788 12.511 -21.156 1.00 44.94 199 PRO A N 1
ATOM 1647 C CA . PRO A 1 199 ? 3.191 13.331 -20.023 1.00 44.94 199 PRO A CA 1
ATOM 1648 C C . PRO A 1 199 ? 2.110 13.268 -18.938 1.00 44.94 199 PRO A C 1
ATOM 1650 O O . PRO A 1 199 ? 0.946 13.564 -19.203 1.00 44.94 199 PRO A O 1
ATOM 1653 N N . PHE A 1 200 ? 2.490 12.957 -17.693 1.00 49.47 200 PHE A N 1
ATOM 1654 C CA . PHE A 1 200 ? 1.670 13.374 -16.558 1.00 49.47 200 PHE A CA 1
ATOM 1655 C C . PHE A 1 200 ? 1.568 14.892 -16.648 1.00 49.47 200 PHE A C 1
ATOM 1657 O O . PHE A 1 200 ? 2.580 15.588 -16.532 1.00 49.47 200 PHE A O 1
ATOM 1664 N N . SER A 1 201 ? 0.360 15.405 -16.881 1.00 40.06 201 SER A N 1
ATOM 1665 C CA . SER A 1 201 ? 0.052 16.799 -16.597 1.00 40.06 201 SER A CA 1
ATOM 1666 C C . SER A 1 201 ? 0.602 17.081 -15.205 1.00 40.06 201 SER A C 1
ATOM 1668 O O . SER A 1 201 ? 0.168 16.443 -14.241 1.00 40.06 201 SER A O 1
ATOM 1670 N N . LYS A 1 202 ? 1.604 17.961 -15.114 1.00 36.22 202 LYS A N 1
ATOM 1671 C CA . LYS A 1 202 ? 2.068 18.499 -13.840 1.00 36.22 202 LYS A CA 1
ATOM 1672 C C . LYS A 1 202 ? 0.832 19.097 -13.182 1.00 36.22 202 LYS A C 1
ATOM 1674 O O . LYS A 1 202 ? 0.369 20.154 -13.590 1.00 36.22 202 LYS A O 1
ATOM 1679 N N . SER A 1 203 ? 0.232 18.376 -12.247 1.00 42.09 203 SER A N 1
ATOM 1680 C CA . SER A 1 203 ? -0.745 18.973 -11.358 1.00 42.09 203 SER A CA 1
ATOM 1681 C C . SER A 1 203 ? 0.060 19.832 -10.397 1.00 42.09 203 SER A C 1
ATOM 1683 O O . SER A 1 203 ? 0.643 19.302 -9.451 1.00 42.09 203 SER A O 1
ATOM 1685 N N . GLU A 1 204 ? 0.152 21.113 -10.751 1.00 34.81 204 GLU A N 1
ATOM 1686 C CA . GLU A 1 204 ? 0.471 22.226 -9.854 1.00 34.81 204 GLU A CA 1
ATOM 1687 C C . GLU A 1 204 ? -0.363 22.160 -8.562 1.00 34.81 204 GLU A C 1
ATOM 1689 O O . GLU A 1 204 ? -1.554 21.728 -8.600 1.00 34.81 204 GLU A O 1
#

Organism: Pristionchus pacificus (NCBI:txid54126)

pLDDT: mean 86.36, std 12.72, range [34.81, 97.62]

Secondary structure (DSSP, 8-state):
----GGGS-HHHHHHHHHHS-HHHHHHHHHH-HHHHHHHHHHHHHHS-EEEEEEEEEEEEETTEEEEEEEEEPPP-STTSHHHHHHHHHHHHHHHHHTT--SEEEEEETTEEEEEEEGGGHHHHHHHHHHHTTTEEEEEEEE-TT--HHHHHHHHHHHTTS---EEEEE--TTS----HHHHHHHHHH--SEEEEE-S------

Sequence (204 aa):
MTININSLPLSALGFIHGFTEKSSLLRLREVSKSMQKLADFSHQLFQNTLVSNLEFNARDEENKTWITFRYLFRNPSTSYYRDYFASKTCLKCAIEKLNITEYRFDEFRNSHIVTLKSTELEEFFEYLKPITQKTKIQKLYLSNSLKPNTIDMCSSFVEGKIIPNMMIDNRPPQKIDFTRYLQVIEELQPQYVEFSTGPFSKSE

InterPro domains:
  IPR001810 F-box domain [PS50181] (2-49)

Foldseek 3Di:
DDDDPLPDDPVVLLVVLVPDDPVVLVVLCVPDPSSVLSSLLSCQQNHQAEFAEWAWDWDDDPNFIKIKIKTAWDDDDPVHVSSLVSVVSQLVVLCVVLVQPDKDWDDDPSMTIIIHTPVCLQSSLVSCQNSNLSYAYAEYEYELNDDLVRLVSVLVSCQNHHYQEYEYEDEDDDPGDCVSVVVSCVRNVHVYYHYDHDDDPPPD